Protein AF-A0AAW8AUV7-F1 (afdb_monomer_lite)

InterPro domains:
  IPR028098 Glycosyltransferase subfamily 4-like, N-terminal domain [PF13439] (8-165)

Structure (mmCIF, N/CA/C/O backbone):
data_AF-A0AAW8AUV7-F1
#
_entry.id   AF-A0AAW8AUV7-F1
#
loop_
_atom_site.group_PDB
_atom_site.id
_atom_site.type_symbol
_atom_site.label_atom_id
_atom_site.label_alt_id
_atom_site.label_comp_id
_atom_site.label_asym_id
_atom_site.label_entity_id
_atom_site.label_seq_id
_atom_site.pdbx_PDB_ins_code
_atom_site.Cartn_x
_atom_site.Cartn_y
_atom_site.Cartn_z
_atom_site.occupancy
_atom_site.B_iso_or_equiv
_atom_site.auth_seq_id
_atom_site.auth_comp_id
_atom_site.auth_asym_id
_atom_site.auth_atom_id
_atom_site.pdbx_PDB_model_num
ATOM 1 N N . MET A 1 1 ? 1.879 -2.553 -4.727 1.00 89.75 1 MET A N 1
ATOM 2 C CA . MET A 1 1 ? 3.302 -2.773 -4.378 1.00 89.75 1 MET A CA 1
ATOM 3 C C . MET A 1 1 ? 3.627 -2.067 -3.070 1.00 89.75 1 MET A C 1
ATOM 5 O O . MET A 1 1 ? 3.401 -0.864 -2.950 1.00 89.75 1 MET A O 1
ATOM 9 N N . SER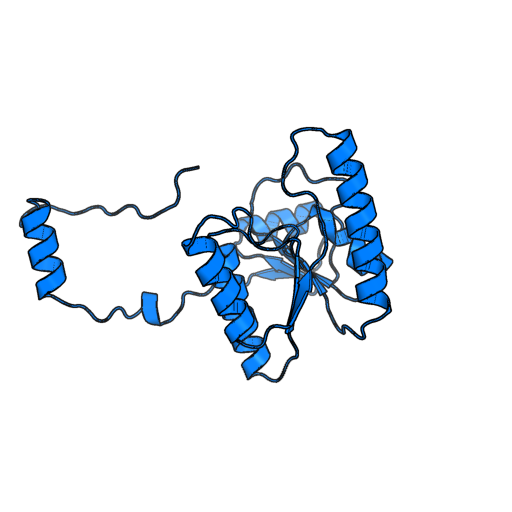 A 1 2 ? 4.169 -2.813 -2.109 1.00 89.19 2 SER A N 1
ATOM 10 C CA . SER A 1 2 ? 4.642 -2.298 -0.819 1.00 89.19 2 SER A CA 1
ATOM 11 C C . SER A 1 2 ? 5.913 -3.034 -0.408 1.00 89.19 2 SER A C 1
ATOM 13 O O . SER A 1 2 ? 6.022 -4.232 -0.649 1.00 89.19 2 SER A O 1
ATOM 15 N N . ARG A 1 3 ? 6.860 -2.357 0.249 1.00 88.25 3 ARG A N 1
ATOM 16 C CA . ARG A 1 3 ? 8.091 -2.995 0.748 1.00 88.25 3 ARG A CA 1
ATOM 17 C C . ARG A 1 3 ? 7.760 -4.115 1.733 1.00 88.25 3 ARG A C 1
ATOM 19 O O . ARG A 1 3 ? 8.217 -5.238 1.574 1.00 88.25 3 ARG A O 1
ATOM 26 N N . VAL A 1 4 ? 6.905 -3.808 2.702 1.00 85.94 4 VAL A N 1
ATOM 27 C CA . VAL A 1 4 ? 6.441 -4.722 3.750 1.00 85.94 4 VAL A CA 1
ATOM 28 C C . VAL A 1 4 ? 4.944 -4.489 3.963 1.00 85.94 4 VAL A C 1
ATOM 30 O O . VAL A 1 4 ? 4.457 -3.372 3.759 1.00 85.94 4 VAL A O 1
ATOM 33 N N . PHE A 1 5 ? 4.205 -5.526 4.344 1.00 83.56 5 PHE A N 1
ATOM 34 C CA . PHE A 1 5 ? 2.804 -5.419 4.740 1.00 83.56 5 PHE A CA 1
ATOM 35 C C . PHE A 1 5 ? 2.710 -5.135 6.251 1.00 83.56 5 PHE A C 1
ATOM 37 O O . PHE A 1 5 ? 3.130 -5.948 7.076 1.00 83.56 5 PHE A O 1
ATOM 44 N N . TYR A 1 6 ? 2.227 -3.946 6.619 1.00 76.62 6 TYR A N 1
ATOM 45 C CA . TYR A 1 6 ? 2.144 -3.484 8.013 1.00 76.62 6 TYR A CA 1
ATOM 46 C C . TYR A 1 6 ? 0.804 -3.869 8.659 1.00 76.62 6 TYR A C 1
ATOM 48 O O . TYR A 1 6 ? -0.162 -4.120 7.949 1.00 76.62 6 TYR A O 1
ATOM 56 N N . LEU A 1 7 ? 0.699 -3.887 9.989 1.00 68.56 7 LEU A N 1
ATOM 57 C CA . LEU A 1 7 ? -0.614 -3.860 10.648 1.00 68.56 7 LEU A CA 1
ATOM 58 C C . LEU A 1 7 ? -1.052 -2.398 10.769 1.00 68.56 7 LEU A C 1
ATOM 60 O O . LEU A 1 7 ? -0.279 -1.583 11.262 1.00 68.56 7 LEU A O 1
ATOM 64 N N . GLY A 1 8 ? -2.270 -2.058 10.353 1.00 71.12 8 GLY A N 1
ATOM 65 C CA . GLY A 1 8 ? -2.821 -0.719 10.577 1.00 71.12 8 GLY A CA 1
ATOM 66 C C . GLY A 1 8 ? -3.804 -0.273 9.502 1.00 71.12 8 GLY A C 1
ATOM 67 O O . GLY A 1 8 ? -4.155 -1.043 8.606 1.00 71.12 8 GLY A O 1
ATOM 68 N N . GLY A 1 9 ? -4.206 1.000 9.576 1.00 68.00 9 GLY A N 1
ATOM 69 C CA . GLY A 1 9 ? -5.204 1.597 8.678 1.00 68.00 9 GLY A CA 1
ATOM 70 C C . GLY A 1 9 ? -4.833 1.547 7.189 1.00 68.00 9 GLY A C 1
ATOM 71 O O . GLY A 1 9 ? -5.707 1.489 6.330 1.00 68.00 9 GLY A O 1
ATOM 72 N N . VAL A 1 10 ? -3.536 1.506 6.867 1.00 74.12 10 VAL A N 1
ATOM 73 C CA . VAL A 1 10 ? -3.055 1.362 5.481 1.00 74.12 10 VAL A CA 1
ATOM 74 C C . VAL A 1 10 ? -3.385 -0.022 4.916 1.00 74.12 10 VAL A C 1
ATOM 76 O O . VAL A 1 10 ? -3.744 -0.147 3.747 1.00 74.12 10 VAL A O 1
ATOM 79 N N . SER A 1 11 ? -3.277 -1.064 5.738 1.00 78.50 11 SER A N 1
ATOM 80 C CA . SER A 1 11 ? -3.476 -2.446 5.299 1.00 78.50 11 SER A CA 1
ATOM 81 C C . SER A 1 11 ? -4.943 -2.831 5.244 1.00 78.50 11 SER A C 1
ATOM 83 O O . SER A 1 11 ? -5.336 -3.528 4.315 1.00 78.50 11 SER A O 1
ATOM 85 N N . THR A 1 12 ? -5.768 -2.322 6.163 1.00 80.88 12 THR A N 1
ATOM 86 C CA . THR A 1 12 ? -7.229 -2.447 6.042 1.00 80.88 12 THR A CA 1
ATOM 87 C C . THR A 1 12 ? -7.722 -1.761 4.771 1.00 80.88 12 THR A C 1
ATOM 89 O O . THR A 1 12 ? -8.456 -2.369 4.000 1.00 80.88 12 THR A O 1
ATOM 92 N N . HIS A 1 13 ? -7.215 -0.560 4.472 1.00 83.38 13 HIS A N 1
ATOM 93 C CA . HIS A 1 13 ? -7.515 0.124 3.216 1.00 83.38 13 HIS A CA 1
ATOM 94 C C . HIS A 1 13 ? -7.080 -0.684 1.981 1.00 83.38 13 HIS A C 1
ATOM 96 O O . HIS A 1 13 ? -7.820 -0.748 1.003 1.00 83.38 13 HIS A O 1
ATOM 102 N N . LEU A 1 14 ? -5.907 -1.328 2.014 1.00 88.19 14 LEU A N 1
ATOM 103 C CA . LEU A 1 14 ? -5.438 -2.173 0.911 1.00 88.19 14 LEU A CA 1
ATOM 104 C C . LEU A 1 14 ? -6.361 -3.382 0.691 1.00 88.19 14 LEU A C 1
ATOM 106 O O . LEU A 1 14 ? -6.654 -3.714 -0.459 1.00 88.19 14 LEU A O 1
ATOM 110 N N . ILE A 1 15 ? -6.831 -4.017 1.768 1.00 89.56 15 ILE A N 1
ATOM 111 C CA . ILE A 1 15 ? -7.775 -5.143 1.711 1.00 89.56 15 ILE A CA 1
ATOM 112 C C . ILE A 1 15 ? -9.105 -4.694 1.098 1.00 89.56 15 ILE A C 1
ATOM 114 O O . ILE A 1 15 ? -9.560 -5.309 0.135 1.00 89.56 15 ILE A O 1
ATOM 118 N N . ASP A 1 16 ? -9.689 -3.601 1.597 1.00 89.06 16 ASP A N 1
ATOM 119 C CA . ASP A 1 16 ? -10.965 -3.073 1.097 1.00 89.06 16 ASP A CA 1
ATOM 120 C C . ASP A 1 16 ? -10.868 -2.670 -0.381 1.00 89.06 16 ASP A C 1
ATOM 122 O O . ASP A 1 16 ? -11.728 -3.028 -1.188 1.00 89.06 16 ASP A O 1
ATOM 126 N N . LEU A 1 17 ? -9.779 -1.995 -0.763 1.00 90.44 17 LEU A N 1
ATOM 127 C CA . LEU A 1 17 ? -9.511 -1.630 -2.153 1.00 90.44 17 LEU A CA 1
ATOM 128 C C . LEU A 1 17 ? -9.375 -2.871 -3.042 1.00 90.44 17 LEU A C 1
ATOM 130 O O . LEU A 1 17 ? -9.969 -2.931 -4.115 1.00 90.44 17 LEU A O 1
ATOM 134 N N . SER A 1 18 ? -8.613 -3.873 -2.599 1.00 93.31 18 SER A N 1
ATOM 135 C CA . SER A 1 18 ? -8.412 -5.108 -3.368 1.00 93.31 18 SER A CA 1
ATOM 136 C C . SER A 1 18 ? -9.724 -5.866 -3.557 1.00 93.31 18 SER A C 1
ATOM 138 O O . SER A 1 18 ? -9.990 -6.357 -4.650 1.00 93.31 18 SER A O 1
ATOM 140 N N . LYS A 1 19 ? -10.564 -5.921 -2.518 1.00 93.00 19 LYS A N 1
ATOM 141 C CA . LYS A 1 19 ? -11.883 -6.555 -2.562 1.00 93.00 19 LYS A CA 1
ATOM 142 C C . LYS A 1 19 ? -12.787 -5.912 -3.612 1.00 93.00 19 LYS A C 1
ATOM 144 O O . LYS A 1 19 ? -13.347 -6.631 -4.437 1.00 93.00 19 LYS A O 1
ATOM 149 N N . GLU A 1 20 ? -12.928 -4.586 -3.595 1.00 92.94 20 GLU A N 1
ATOM 150 C CA . GLU A 1 20 ? -13.794 -3.903 -4.564 1.00 92.94 20 GLU A CA 1
ATOM 151 C C . GLU A 1 20 ? -13.216 -3.968 -5.989 1.00 92.94 20 GLU A C 1
ATOM 153 O O . GLU A 1 20 ? -13.964 -4.226 -6.923 1.00 92.94 20 GLU A O 1
ATOM 158 N N . LEU A 1 21 ? -11.890 -3.886 -6.171 1.00 94.81 21 LEU A N 1
ATOM 159 C CA . LEU A 1 21 ? -11.267 -4.071 -7.491 1.00 94.81 21 LEU A CA 1
ATOM 160 C C . LEU A 1 21 ? -11.511 -5.473 -8.072 1.00 94.81 21 LEU A C 1
ATOM 162 O O . LEU A 1 21 ? -11.811 -5.608 -9.257 1.00 94.81 21 LEU A O 1
ATOM 166 N N . ILE A 1 22 ? -11.391 -6.523 -7.253 1.00 96.06 22 ILE A N 1
ATOM 167 C CA . ILE A 1 22 ? -11.660 -7.903 -7.685 1.00 96.06 22 ILE A CA 1
ATOM 168 C C . ILE A 1 22 ? -13.135 -8.072 -8.052 1.00 96.06 22 ILE A C 1
ATOM 170 O O . ILE A 1 22 ? -13.455 -8.686 -9.070 1.00 96.06 22 ILE A O 1
ATOM 174 N N . LYS A 1 23 ? -14.035 -7.504 -7.247 1.00 95.00 23 LYS A N 1
ATOM 175 C CA . LYS A 1 23 ? -15.479 -7.512 -7.498 1.00 95.00 23 LYS A CA 1
ATOM 176 C C . LYS A 1 23 ? -15.850 -6.796 -8.800 1.00 95.00 23 LYS A C 1
ATOM 178 O O . LYS A 1 23 ? -16.736 -7.271 -9.505 1.00 95.00 23 LYS A O 1
ATOM 183 N N . ASP A 1 24 ? -15.131 -5.734 -9.150 1.00 96.50 24 ASP A N 1
ATOM 184 C CA . ASP A 1 24 ? -15.267 -5.020 -10.426 1.00 96.50 24 ASP A CA 1
ATOM 185 C C . ASP A 1 24 ? -14.607 -5.765 -11.611 1.00 96.50 24 ASP A C 1
ATOM 187 O O . ASP A 1 24 ? -14.637 -5.300 -12.750 1.00 96.50 24 ASP A O 1
ATOM 191 N N . GLY A 1 25 ? -14.042 -6.956 -11.375 1.00 96.75 25 GLY A N 1
ATOM 192 C CA . GLY A 1 25 ? -13.500 -7.846 -12.405 1.00 96.75 25 GLY A CA 1
ATOM 193 C C . GLY A 1 25 ? -12.007 -7.666 -12.690 1.00 96.75 25 GLY A C 1
ATOM 194 O O . GLY A 1 25 ? -11.490 -8.253 -13.645 1.00 96.75 25 GLY A O 1
ATOM 195 N N . HIS A 1 26 ? -11.289 -6.882 -11.883 1.00 97.38 26 HIS A N 1
ATOM 196 C CA . HIS A 1 26 ? -9.851 -6.688 -12.046 1.00 97.38 26 HIS A CA 1
ATOM 197 C C . HIS A 1 26 ? -9.040 -7.834 -11.428 1.00 97.38 26 HIS A C 1
ATOM 199 O O . HIS A 1 26 ? -9.365 -8.372 -10.371 1.00 97.38 26 HIS A O 1
ATOM 205 N N . LYS A 1 27 ? -7.913 -8.176 -12.064 1.00 96.88 27 LYS A N 1
ATOM 206 C CA . LYS A 1 27 ? -6.911 -9.074 -11.476 1.00 96.88 27 LYS A CA 1
ATOM 207 C C . LYS A 1 27 ? -5.977 -8.265 -10.589 1.00 96.88 27 LYS A C 1
ATOM 209 O O . LYS A 1 27 ? -5.303 -7.358 -11.072 1.00 96.88 27 LYS A O 1
ATOM 214 N N . VAL A 1 28 ? -5.924 -8.610 -9.309 1.00 97.12 28 VAL A N 1
ATOM 215 C CA . VAL A 1 28 ? -5.117 -7.892 -8.320 1.00 97.12 28 VAL A CA 1
ATOM 216 C C . VAL A 1 28 ? -3.978 -8.785 -7.841 1.00 97.12 28 VAL A C 1
ATOM 218 O O . VAL A 1 28 ? -4.205 -9.909 -7.396 1.00 97.12 28 VAL A O 1
ATOM 221 N N . SER A 1 29 ? -2.753 -8.262 -7.897 1.00 97.00 29 SER A N 1
ATOM 222 C CA . SER A 1 29 ? -1.569 -8.904 -7.323 1.00 97.00 29 SER A CA 1
ATOM 223 C C . SER A 1 29 ? -0.912 -7.978 -6.301 1.00 97.00 29 SER A C 1
ATOM 225 O O . SER A 1 29 ? -0.811 -6.764 -6.509 1.00 97.00 29 SER A O 1
ATOM 227 N N . ILE A 1 30 ? -0.396 -8.546 -5.213 1.00 95.06 30 ILE A N 1
ATOM 228 C CA . ILE A 1 30 ? 0.415 -7.829 -4.230 1.00 95.06 30 ILE A CA 1
ATOM 229 C C . ILE A 1 30 ? 1.883 -8.239 -4.350 1.00 95.06 30 ILE A C 1
ATOM 231 O O . ILE A 1 30 ? 2.240 -9.407 -4.234 1.00 95.06 30 ILE A O 1
ATOM 235 N N . ILE A 1 31 ? 2.746 -7.244 -4.560 1.00 95.44 31 ILE A N 1
ATOM 236 C CA . ILE A 1 31 ? 4.204 -7.401 -4.547 1.00 95.44 31 ILE A CA 1
ATOM 237 C C . ILE A 1 31 ? 4.738 -6.861 -3.219 1.00 95.44 31 ILE A C 1
ATOM 239 O O . ILE A 1 31 ? 4.587 -5.656 -2.968 1.00 95.44 31 ILE A O 1
ATOM 243 N N . THR A 1 32 ? 5.321 -7.732 -2.384 1.00 93.38 32 THR A N 1
ATOM 244 C CA . THR A 1 32 ? 5.841 -7.379 -1.048 1.00 93.38 32 THR A CA 1
ATOM 245 C C . THR A 1 32 ? 6.771 -8.446 -0.438 1.00 93.38 32 THR A C 1
ATOM 247 O O . THR A 1 32 ? 6.739 -9.599 -0.864 1.00 93.38 32 THR A O 1
ATOM 250 N N . SER A 1 33 ? 7.559 -8.088 0.589 1.00 91.50 33 SER A N 1
ATOM 251 C CA . SER A 1 33 ? 8.315 -9.039 1.436 1.00 91.50 33 SER A CA 1
ATOM 252 C C . SER A 1 33 ? 7.443 -9.837 2.412 1.00 91.50 33 SER A C 1
ATOM 254 O O . SER A 1 33 ? 7.972 -10.596 3.223 1.00 91.50 33 SER A O 1
ATOM 256 N N . GLY A 1 34 ? 6.126 -9.633 2.380 1.00 88.88 34 GLY A N 1
ATOM 257 C CA . GLY A 1 34 ? 5.169 -10.235 3.305 1.00 88.88 34 GLY A CA 1
ATOM 258 C C . GLY A 1 34 ? 4.927 -9.369 4.548 1.00 88.88 34 GLY A C 1
ATOM 259 O O . GLY A 1 34 ? 5.299 -8.187 4.561 1.00 88.88 34 GLY A O 1
ATOM 260 N N . PRO A 1 35 ? 4.282 -9.925 5.587 1.00 86.44 35 PRO A N 1
ATOM 261 C CA . PRO A 1 35 ? 3.992 -9.197 6.817 1.00 86.44 35 PRO A CA 1
ATOM 262 C C . PRO A 1 35 ? 5.269 -8.812 7.581 1.00 86.44 35 PRO A C 1
ATOM 264 O O . PRO A 1 35 ? 6.271 -9.531 7.562 1.00 86.44 35 PRO A O 1
ATOM 267 N N . ILE A 1 36 ? 5.236 -7.657 8.259 1.00 81.06 36 ILE A N 1
ATOM 268 C CA . ILE A 1 36 ? 6.397 -7.119 8.992 1.00 81.06 36 ILE A CA 1
ATOM 269 C C . ILE A 1 36 ? 6.863 -8.028 10.124 1.00 81.06 36 ILE A C 1
ATOM 271 O O . ILE A 1 36 ? 8.059 -8.265 10.274 1.00 81.06 36 ILE A O 1
ATOM 275 N N . ASN A 1 37 ? 5.916 -8.542 10.900 1.00 78.69 37 ASN A N 1
ATOM 276 C CA . ASN A 1 37 ? 6.172 -9.482 11.973 1.00 78.69 37 ASN A CA 1
ATOM 277 C C . ASN A 1 37 ? 5.346 -10.727 11.683 1.00 78.69 37 ASN A C 1
ATOM 279 O O . ASN A 1 37 ? 4.147 -10.765 11.972 1.00 78.69 37 ASN A O 1
ATOM 283 N N . GLU A 1 38 ? 6.001 -11.697 11.054 1.00 74.00 38 GLU A N 1
ATOM 284 C CA . GLU A 1 38 ? 5.411 -12.984 10.715 1.00 74.00 38 GLU A CA 1
ATOM 285 C C . GLU A 1 38 ? 4.963 -13.730 11.969 1.00 74.00 38 GLU A C 1
ATOM 287 O O . GLU A 1 38 ? 3.983 -14.447 11.898 1.00 74.00 38 GLU A O 1
ATOM 292 N N . ASP A 1 39 ? 5.563 -13.537 13.139 1.00 77.50 39 ASP A N 1
ATOM 293 C CA . ASP A 1 39 ? 5.165 -14.269 14.351 1.00 77.50 39 ASP A CA 1
ATOM 294 C C . ASP A 1 39 ? 3.883 -13.722 14.997 1.00 77.50 39 ASP A C 1
ATOM 296 O O . ASP A 1 39 ? 3.244 -14.390 15.810 1.00 77.50 39 ASP A O 1
ATOM 300 N N . SER A 1 40 ? 3.443 -12.525 14.597 1.00 81.69 40 SER A N 1
ATOM 301 C CA . SER A 1 40 ? 2.172 -11.967 15.053 1.00 81.69 40 SER A CA 1
ATOM 302 C C . SER A 1 40 ? 0.994 -12.627 14.339 1.00 81.69 40 SER A C 1
ATOM 304 O O . SER A 1 40 ? 0.779 -12.443 13.137 1.00 81.69 40 SER A O 1
ATOM 306 N N . LEU A 1 41 ? 0.160 -13.332 15.108 1.00 82.69 41 LEU A N 1
ATOM 307 C CA . LEU A 1 41 ? -1.080 -13.931 14.611 1.00 82.69 41 LEU A CA 1
ATOM 308 C C . LEU A 1 41 ? -1.998 -12.893 13.946 1.00 82.69 41 LEU A C 1
ATOM 310 O O . LEU A 1 41 ? -2.637 -13.197 12.943 1.00 82.69 41 LEU A O 1
ATOM 314 N N . ALA A 1 42 ? -2.052 -11.666 14.472 1.00 80.81 42 ALA A N 1
ATOM 315 C CA . ALA A 1 42 ? -2.858 -10.594 13.892 1.00 80.81 42 ALA A CA 1
ATOM 316 C C . ALA A 1 42 ? -2.349 -10.180 12.499 1.00 80.81 42 ALA A C 1
ATOM 318 O O . ALA A 1 42 ? -3.151 -10.006 11.582 1.00 80.81 42 ALA A O 1
ATOM 319 N N . ASN A 1 43 ? -1.024 -10.096 12.316 1.00 79.81 43 ASN A N 1
ATOM 320 C CA . ASN A 1 43 ? -0.417 -9.804 11.013 1.00 79.81 43 ASN A CA 1
ATOM 321 C C . ASN A 1 43 ? -0.690 -10.905 9.999 1.00 79.81 43 ASN A C 1
ATOM 323 O O . ASN A 1 43 ? -1.048 -10.601 8.863 1.00 79.81 43 ASN A O 1
ATOM 327 N N . ARG A 1 44 ? -0.536 -12.171 10.413 1.00 84.44 44 ARG A N 1
ATOM 328 C CA . ARG A 1 44 ? -0.849 -13.311 9.545 1.00 84.44 44 ARG A CA 1
ATOM 329 C C . ARG A 1 44 ? -2.307 -13.275 9.128 1.00 84.44 44 ARG A C 1
ATOM 331 O O . ARG A 1 44 ? -2.569 -13.232 7.941 1.00 84.44 44 ARG A O 1
ATOM 338 N N . LYS A 1 45 ? -3.242 -13.142 10.074 1.00 86.81 45 LYS A N 1
ATOM 339 C CA . LYS A 1 45 ? -4.681 -13.106 9.767 1.00 86.81 45 LYS A CA 1
ATOM 340 C C . LYS A 1 45 ? -5.067 -11.994 8.788 1.00 86.81 45 LYS A C 1
ATOM 342 O O . LYS A 1 45 ? -5.888 -12.241 7.912 1.00 86.81 45 LYS A O 1
ATOM 347 N N . LEU A 1 46 ? -4.498 -10.792 8.921 1.00 85.38 46 LEU A N 1
ATOM 348 C CA . LEU A 1 46 ? -4.753 -9.703 7.967 1.00 85.38 46 LEU A CA 1
ATOM 349 C C . LEU A 1 46 ? -4.111 -9.944 6.597 1.00 85.38 46 LEU A C 1
ATOM 351 O O . LEU A 1 46 ? -4.651 -9.524 5.580 1.00 85.38 46 LEU A O 1
ATOM 355 N N . PHE A 1 47 ? -2.946 -10.583 6.548 1.00 89.75 47 PHE A N 1
ATOM 356 C CA . PHE A 1 47 ? -2.340 -10.936 5.270 1.00 89.75 47 PHE A CA 1
ATOM 357 C C . PHE A 1 47 ? -3.105 -12.087 4.600 1.00 89.75 47 PHE A C 1
ATOM 359 O O . PHE A 1 47 ? -3.426 -12.010 3.420 1.00 89.75 47 PHE A O 1
ATOM 366 N N . ASP A 1 48 ? -3.489 -13.104 5.364 1.00 90.31 48 ASP A N 1
ATOM 367 C CA . ASP A 1 48 ? -4.287 -14.239 4.908 1.00 90.31 48 ASP A CA 1
ATOM 368 C C . ASP A 1 48 ? -5.663 -13.785 4.415 1.00 90.31 48 ASP A C 1
ATOM 370 O O . ASP A 1 48 ? -6.146 -14.294 3.407 1.00 90.31 48 ASP A O 1
ATOM 374 N N . SER A 1 49 ? -6.293 -12.796 5.063 1.00 90.25 49 SER A N 1
ATOM 375 C CA . SER A 1 49 ? -7.560 -12.243 4.575 1.00 90.25 49 SER A CA 1
ATOM 376 C C . SER A 1 49 ? -7.409 -11.600 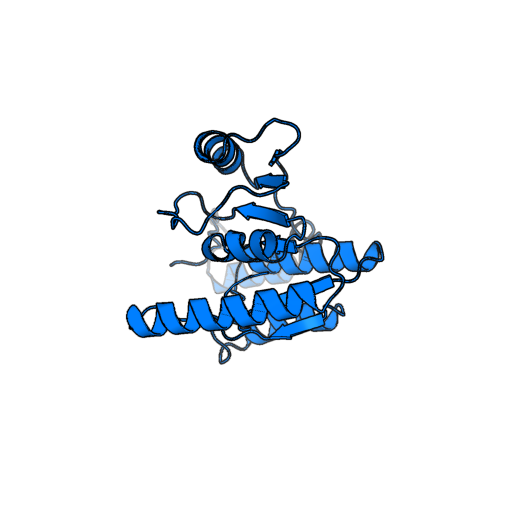3.198 1.00 90.25 49 SER A C 1
ATOM 378 O O . SER A 1 49 ? -8.289 -11.783 2.362 1.00 90.25 49 SER A O 1
ATOM 380 N N . LEU A 1 50 ? -6.283 -10.933 2.918 1.00 91.31 50 LEU A N 1
ATOM 381 C CA . LEU A 1 50 ? -5.971 -10.425 1.583 1.00 91.31 50 LEU A CA 1
ATOM 382 C C . LEU A 1 50 ? -5.846 -11.568 0.561 1.00 91.31 50 LEU A C 1
ATOM 384 O O . LEU A 1 50 ? -6.407 -11.479 -0.529 1.00 91.31 50 LEU A O 1
ATOM 388 N N . LEU A 1 51 ? -5.141 -12.649 0.908 1.00 93.12 51 LEU A N 1
ATOM 389 C CA . LEU A 1 51 ? -4.965 -13.800 0.012 1.00 93.12 51 LEU A CA 1
ATOM 390 C C . LEU A 1 51 ? -6.283 -14.538 -0.245 1.00 93.12 51 LEU A C 1
ATOM 392 O O . LEU A 1 51 ? -6.561 -14.931 -1.376 1.00 93.12 51 LEU A O 1
ATOM 396 N N . ASN A 1 52 ? -7.128 -14.661 0.779 1.00 94.38 52 ASN A N 1
ATOM 397 C CA . ASN A 1 52 ? -8.439 -15.301 0.689 1.00 94.38 52 ASN A CA 1
ATOM 398 C C . ASN A 1 52 ? -9.418 -14.547 -0.226 1.00 94.38 52 ASN A C 1
ATOM 400 O O . ASN A 1 52 ? -10.384 -15.145 -0.692 1.00 94.38 52 ASN A O 1
ATOM 404 N N . LEU A 1 53 ? -9.169 -13.266 -0.530 1.00 93.81 53 LEU A N 1
ATOM 405 C CA . LEU A 1 53 ? -9.920 -12.527 -1.554 1.00 93.81 53 LEU A CA 1
ATOM 406 C C . LEU A 1 53 ? -9.578 -12.968 -2.987 1.00 93.81 53 LEU A C 1
ATOM 408 O O . LEU A 1 53 ? -10.265 -12.565 -3.921 1.00 93.81 53 LEU A O 1
ATOM 412 N N . GLY A 1 54 ? -8.523 -13.767 -3.175 1.00 94.06 54 GLY A N 1
ATOM 413 C CA . GLY A 1 54 ? -7.999 -14.138 -4.489 1.00 94.06 54 GLY A CA 1
ATOM 414 C C . GLY A 1 54 ? -6.909 -13.196 -5.007 1.00 94.06 54 GLY A C 1
ATOM 415 O O . GLY A 1 54 ? -6.579 -13.245 -6.191 1.00 94.06 54 GLY A O 1
ATOM 416 N N . VAL A 1 55 ? -6.339 -12.344 -4.144 1.00 96.19 55 VAL A N 1
ATOM 417 C CA . VAL A 1 55 ? -5.172 -11.524 -4.498 1.00 96.19 55 VAL A CA 1
ATOM 418 C C . VAL A 1 55 ? -3.968 -12.433 -4.714 1.00 96.19 55 VAL A C 1
ATOM 420 O O . VAL A 1 55 ? -3.584 -13.208 -3.839 1.00 96.19 55 VAL A O 1
ATOM 423 N N . GLU A 1 56 ? -3.318 -12.301 -5.866 1.00 95.56 56 GLU A N 1
ATOM 424 C CA . GLU A 1 56 ? -2.106 -13.059 -6.147 1.00 95.56 56 GLU A CA 1
ATOM 425 C C . GLU A 1 56 ? -0.918 -12.498 -5.355 1.00 95.56 56 GLU A C 1
ATOM 427 O O . GLU A 1 56 ? -0.535 -11.335 -5.510 1.00 95.56 56 GLU A O 1
ATOM 432 N N . TYR A 1 57 ? -0.279 -13.339 -4.545 1.00 95.25 57 TYR A N 1
ATOM 433 C CA . TYR A 1 57 ? 0.927 -12.954 -3.824 1.00 95.25 57 TYR A CA 1
ATOM 434 C C . TYR A 1 57 ? 2.195 -13.183 -4.643 1.00 95.25 57 TYR A C 1
ATOM 436 O O . TYR A 1 57 ? 2.546 -14.307 -4.996 1.00 95.25 57 TYR A O 1
ATOM 444 N N . ILE A 1 58 ? 2.933 -12.100 -4.872 1.00 95.69 58 ILE A N 1
ATOM 445 C CA . ILE A 1 58 ? 4.259 -12.110 -5.475 1.00 95.69 58 ILE A CA 1
ATOM 446 C C . ILE A 1 58 ? 5.268 -11.702 -4.406 1.00 95.69 58 ILE A C 1
ATOM 448 O O . ILE A 1 58 ? 5.444 -10.521 -4.088 1.00 95.69 58 ILE A O 1
ATOM 452 N N . HIS A 1 59 ? 5.952 -12.699 -3.860 1.00 94.88 59 HIS A N 1
ATOM 453 C CA . HIS A 1 59 ? 6.971 -12.471 -2.851 1.00 94.88 59 HIS A CA 1
ATOM 454 C C . HIS A 1 59 ? 8.252 -11.890 -3.461 1.00 94.88 59 HIS A C 1
ATOM 456 O O . HIS A 1 59 ? 8.815 -12.451 -4.402 1.00 94.88 59 HIS A O 1
ATOM 462 N N . ILE A 1 60 ? 8.731 -10.778 -2.898 1.00 94.12 60 ILE A N 1
ATOM 463 C CA . ILE A 1 60 ? 10.035 -10.188 -3.219 1.00 94.12 60 ILE A CA 1
ATOM 464 C C . ILE A 1 60 ? 10.743 -9.830 -1.924 1.00 94.12 60 ILE A C 1
ATOM 466 O O . ILE A 1 60 ? 10.192 -9.107 -1.103 1.00 94.12 60 ILE A O 1
ATOM 470 N N . ASN A 1 61 ? 11.993 -10.267 -1.793 1.00 89.94 61 ASN A N 1
ATOM 471 C CA . ASN A 1 61 ? 12.858 -9.939 -0.665 1.00 89.94 61 ASN A CA 1
ATOM 472 C C . ASN A 1 61 ? 13.324 -8.478 -0.722 1.00 89.94 61 ASN A C 1
ATOM 474 O O . ASN A 1 61 ? 14.440 -8.186 -1.142 1.00 89.94 61 ASN A O 1
ATOM 478 N N . PHE A 1 62 ? 12.467 -7.549 -0.310 1.00 89.69 62 PHE A N 1
ATOM 479 C CA . PHE A 1 62 ? 12.895 -6.212 0.087 1.00 89.69 62 PHE A CA 1
ATOM 480 C C . PHE A 1 62 ? 13.359 -6.199 1.549 1.00 89.69 62 PHE A C 1
ATOM 482 O O . PHE A 1 62 ? 12.811 -6.953 2.366 1.00 89.69 62 PHE A O 1
ATOM 489 N N . PRO A 1 63 ? 14.289 -5.299 1.918 1.00 86.56 63 PRO A N 1
ATOM 490 C CA . PRO A 1 63 ? 14.781 -5.218 3.286 1.00 86.56 63 PRO A CA 1
ATOM 491 C C . PRO A 1 63 ? 13.637 -4.902 4.241 1.00 86.56 63 PRO A C 1
ATOM 493 O O . PRO A 1 63 ? 12.849 -3.991 3.974 1.00 86.56 63 PRO A O 1
ATOM 496 N N . LYS A 1 64 ? 13.541 -5.628 5.360 1.00 80.81 64 LYS A N 1
ATOM 497 C CA . LYS A 1 64 ? 12.527 -5.382 6.403 1.00 80.81 64 LYS A CA 1
ATOM 498 C C . LYS A 1 64 ? 13.019 -4.361 7.437 1.00 80.81 64 LYS A C 1
ATOM 500 O O . LYS A 1 64 ? 12.290 -3.412 7.729 1.00 80.81 64 LYS A O 1
ATOM 505 N N . ASN A 1 65 ? 14.280 -4.484 7.865 1.00 74.62 65 ASN A N 1
ATOM 506 C CA . ASN A 1 65 ? 14.913 -3.669 8.910 1.00 74.62 65 ASN A CA 1
ATOM 507 C C . ASN A 1 65 ? 16.128 -2.895 8.378 1.00 74.62 65 ASN A C 1
ATOM 509 O O . ASN A 1 65 ? 16.769 -3.317 7.421 1.00 74.62 65 ASN A O 1
ATOM 513 N N . ASN A 1 66 ? 16.475 -1.780 9.025 1.00 71.69 66 ASN A N 1
ATOM 514 C CA . ASN A 1 66 ? 17.588 -0.906 8.624 1.00 71.69 66 ASN A CA 1
ATOM 515 C C . ASN A 1 66 ? 18.757 -0.930 9.630 1.00 71.69 66 ASN A C 1
ATOM 517 O O . ASN A 1 66 ? 19.381 0.094 9.898 1.00 71.69 66 ASN A O 1
ATOM 521 N N . ASN A 1 67 ? 19.043 -2.092 10.226 1.00 75.69 67 ASN A N 1
ATOM 522 C CA . ASN A 1 67 ? 20.092 -2.200 11.250 1.00 75.69 67 ASN A CA 1
ATOM 523 C C . ASN A 1 67 ? 21.497 -1.991 10.658 1.00 75.69 67 ASN A C 1
ATOM 525 O O . ASN A 1 67 ? 22.371 -1.439 11.319 1.00 75.69 67 ASN A O 1
ATOM 529 N N . ASN A 1 68 ? 21.709 -2.389 9.399 1.00 84.19 68 ASN A N 1
ATOM 530 C CA . ASN A 1 68 ? 22.943 -2.147 8.660 1.00 84.19 68 ASN A CA 1
ATOM 531 C C . ASN A 1 68 ? 22.617 -1.503 7.303 1.00 84.19 68 ASN A C 1
ATOM 533 O O . ASN A 1 68 ? 21.955 -2.100 6.456 1.00 84.19 68 ASN A O 1
ATOM 537 N N . LYS A 1 69 ? 23.105 -0.274 7.091 1.00 84.44 69 LYS A N 1
ATOM 538 C CA . LYS A 1 69 ? 22.820 0.524 5.886 1.00 84.44 69 LYS A CA 1
ATOM 539 C C . LYS A 1 69 ? 23.337 -0.124 4.599 1.00 84.44 69 LYS A C 1
ATOM 541 O O . LYS A 1 69 ? 22.725 0.050 3.550 1.00 84.44 69 LYS A O 1
ATOM 546 N N . PHE A 1 70 ? 24.460 -0.841 4.666 1.00 86.12 70 PHE A N 1
ATOM 547 C CA . PHE A 1 70 ? 25.059 -1.467 3.489 1.00 86.12 70 PHE A CA 1
ATOM 548 C C . PHE A 1 70 ? 24.255 -2.691 3.043 1.00 86.12 70 PHE A C 1
ATOM 550 O O . PHE A 1 70 ? 23.893 -2.784 1.871 1.00 86.12 70 PHE A O 1
ATOM 557 N N . SER A 1 71 ? 23.895 -3.579 3.978 1.00 85.19 71 SER A N 1
ATOM 558 C CA . SER A 1 71 ? 23.036 -4.729 3.664 1.00 85.19 71 SER A CA 1
ATOM 559 C C . SER A 1 71 ? 21.648 -4.277 3.215 1.00 85.19 71 SER A C 1
ATOM 561 O O . SER A 1 71 ? 21.150 -4.769 2.209 1.00 85.19 71 SER A O 1
ATOM 563 N N . TYR A 1 72 ? 21.081 -3.256 3.870 1.00 87.25 72 TYR A N 1
ATOM 564 C CA . TYR A 1 72 ? 19.819 -2.638 3.460 1.00 87.25 72 TYR A CA 1
ATOM 565 C C . TYR A 1 72 ? 19.858 -2.176 1.998 1.00 87.25 72 TYR A C 1
ATOM 567 O O . TYR A 1 72 ? 18.920 -2.427 1.243 1.00 87.25 72 TYR A O 1
ATOM 575 N N . LEU A 1 73 ? 20.942 -1.512 1.581 1.00 87.31 73 LEU A N 1
ATOM 576 C CA . LEU A 1 73 ? 21.085 -1.036 0.207 1.00 87.31 73 LEU A CA 1
ATOM 577 C C . LEU A 1 73 ? 21.191 -2.199 -0.788 1.00 87.31 73 LEU A C 1
ATOM 579 O O . LEU A 1 73 ? 20.526 -2.165 -1.821 1.00 87.31 73 LEU A O 1
ATOM 583 N N . ILE A 1 74 ? 21.983 -3.229 -0.475 1.00 88.50 74 ILE A N 1
ATOM 584 C CA . ILE A 1 74 ? 22.126 -4.422 -1.324 1.00 88.50 74 ILE A CA 1
ATOM 585 C C . ILE A 1 74 ? 20.782 -5.134 -1.488 1.00 88.50 74 ILE A C 1
ATOM 587 O O . ILE A 1 74 ? 20.375 -5.427 -2.611 1.00 88.50 74 ILE A O 1
ATOM 591 N N . GLU A 1 75 ? 20.069 -5.370 -0.387 1.00 90.31 75 GLU A N 1
ATOM 592 C CA . GLU A 1 75 ? 18.748 -6.001 -0.397 1.00 90.31 75 GLU A CA 1
ATOM 593 C C . GLU A 1 75 ? 17.732 -5.156 -1.171 1.00 90.31 75 GLU A C 1
ATOM 595 O O . GLU A 1 75 ? 16.943 -5.692 -1.948 1.00 90.31 75 GLU A O 1
ATOM 600 N N . LEU A 1 76 ? 17.766 -3.826 -1.023 1.00 90.00 76 LEU A N 1
ATOM 601 C CA . LEU A 1 76 ? 16.886 -2.930 -1.770 1.00 90.00 76 LEU A CA 1
ATOM 602 C C . LEU A 1 76 ? 17.154 -3.009 -3.276 1.00 90.00 76 LEU A C 1
ATOM 604 O O . LEU A 1 76 ? 16.205 -3.085 -4.053 1.00 90.00 76 LEU A O 1
ATOM 608 N N . VAL A 1 77 ? 18.424 -3.008 -3.693 1.00 91.50 77 VAL A N 1
ATOM 609 C CA . VAL A 1 77 ? 18.812 -3.107 -5.108 1.00 91.50 77 VAL A CA 1
ATOM 610 C C . VAL A 1 77 ? 18.441 -4.476 -5.680 1.00 91.50 77 VAL A C 1
ATOM 612 O O . VAL A 1 77 ? 17.827 -4.539 -6.745 1.00 91.50 77 VAL A O 1
ATOM 615 N N . GLY A 1 78 ? 18.745 -5.564 -4.967 1.00 94.25 78 GLY A N 1
ATOM 616 C CA . GLY A 1 78 ? 18.389 -6.923 -5.384 1.00 94.25 78 GLY A CA 1
ATOM 617 C C . GLY A 1 78 ? 16.874 -7.125 -5.480 1.00 94.25 78 GLY A C 1
ATOM 618 O O . GLY A 1 78 ? 16.370 -7.614 -6.492 1.00 94.25 78 GLY A O 1
ATOM 619 N N . GLY A 1 79 ? 16.128 -6.670 -4.471 1.00 94.44 79 GLY A N 1
ATOM 620 C CA . GLY A 1 79 ? 14.667 -6.682 -4.472 1.00 94.44 79 GLY A CA 1
ATOM 621 C C . GLY A 1 79 ? 14.080 -5.838 -5.606 1.00 94.44 79 GLY A C 1
ATOM 622 O O . GLY A 1 79 ? 13.172 -6.287 -6.304 1.00 94.44 79 GLY A O 1
ATOM 623 N N . ALA A 1 80 ? 14.631 -4.647 -5.857 1.00 94.19 80 ALA A N 1
ATOM 624 C CA . ALA A 1 80 ? 14.205 -3.792 -6.961 1.00 94.19 80 ALA A CA 1
ATOM 625 C C . ALA A 1 80 ? 14.455 -4.443 -8.327 1.00 94.19 80 ALA A C 1
ATOM 627 O O . ALA A 1 80 ? 13.563 -4.422 -9.172 1.00 94.19 80 ALA A O 1
ATOM 628 N N . TRP A 1 81 ? 15.619 -5.063 -8.537 1.00 95.38 81 TRP A N 1
ATOM 629 C CA . TRP A 1 81 ? 15.938 -5.784 -9.772 1.00 95.38 81 TRP A CA 1
ATOM 630 C C . TRP A 1 81 ? 14.957 -6.932 -10.029 1.00 95.38 81 TRP A C 1
ATOM 632 O O . TRP A 1 81 ? 14.372 -7.029 -11.110 1.00 95.38 81 TRP A O 1
ATOM 642 N N . ASN A 1 82 ? 14.712 -7.758 -9.010 1.00 95.88 82 ASN A N 1
ATOM 643 C CA . ASN A 1 82 ? 13.741 -8.847 -9.089 1.00 95.88 82 ASN A CA 1
ATOM 644 C C . ASN A 1 82 ? 12.332 -8.322 -9.382 1.00 95.88 82 ASN A C 1
ATOM 646 O O . ASN A 1 82 ? 11.634 -8.873 -10.231 1.00 95.88 82 ASN A O 1
ATOM 650 N N . CYS A 1 83 ? 11.942 -7.213 -8.752 1.00 96.25 83 CYS A N 1
ATOM 651 C CA . CYS A 1 83 ? 10.655 -6.570 -8.993 1.00 96.25 83 CYS A CA 1
ATOM 652 C C . CYS A 1 83 ? 10.520 -6.073 -10.430 1.00 96.25 83 CYS A C 1
ATOM 654 O O . CYS A 1 83 ? 9.521 -6.362 -11.082 1.00 96.25 83 CYS A O 1
ATOM 656 N N . ILE A 1 84 ? 11.542 -5.406 -10.968 1.00 95.69 84 ILE A N 1
ATOM 657 C CA . ILE A 1 84 ? 11.549 -4.950 -12.363 1.00 95.69 84 ILE A CA 1
ATOM 658 C C . ILE A 1 84 ? 11.393 -6.136 -13.321 1.00 95.69 84 ILE A C 1
ATOM 660 O O . ILE A 1 84 ? 10.622 -6.042 -14.274 1.00 95.69 84 ILE A O 1
ATOM 664 N N . ASN A 1 85 ? 12.081 -7.253 -13.072 1.00 95.44 85 ASN A N 1
ATOM 665 C CA . ASN A 1 85 ? 11.957 -8.447 -13.912 1.00 95.44 85 ASN A CA 1
ATOM 666 C C . ASN A 1 85 ? 10.548 -9.035 -13.857 1.00 95.44 85 ASN A C 1
ATOM 668 O O . ASN A 1 85 ? 9.974 -9.346 -14.897 1.00 95.44 85 ASN A O 1
ATOM 672 N N . VAL A 1 86 ? 9.960 -9.137 -12.663 1.00 96.38 86 VAL A N 1
ATOM 673 C CA . VAL A 1 86 ? 8.567 -9.571 -12.506 1.00 96.38 86 VAL A CA 1
ATOM 674 C C . VAL A 1 86 ? 7.620 -8.650 -13.272 1.00 96.38 86 VAL A C 1
ATOM 676 O O . VAL A 1 86 ? 6.788 -9.143 -14.028 1.00 96.38 86 VAL A O 1
ATOM 679 N N . LEU A 1 87 ? 7.761 -7.332 -13.111 1.00 95.69 87 LEU A N 1
ATOM 680 C CA . LEU A 1 87 ? 6.921 -6.346 -13.785 1.00 95.69 87 LEU A CA 1
ATOM 681 C C . LEU A 1 87 ? 7.053 -6.416 -15.310 1.00 95.69 87 LEU A C 1
ATOM 683 O O . LEU A 1 87 ? 6.056 -6.289 -15.998 1.00 95.69 87 LEU A O 1
ATOM 687 N N . LYS A 1 88 ? 8.251 -6.650 -15.852 1.00 93.38 88 LYS A N 1
ATOM 688 C CA . LYS A 1 88 ? 8.459 -6.777 -17.306 1.00 93.38 88 LYS A CA 1
ATOM 689 C C . LYS A 1 88 ? 7.947 -8.098 -17.878 1.00 93.38 88 LYS A C 1
ATOM 691 O O . LYS A 1 88 ? 7.494 -8.136 -19.017 1.00 93.38 88 LYS A O 1
ATOM 696 N N . ASN A 1 89 ? 8.041 -9.178 -17.104 1.00 94.38 89 ASN A N 1
ATOM 697 C CA . ASN A 1 89 ? 7.629 -10.512 -17.544 1.00 94.38 89 ASN A CA 1
ATOM 698 C C . ASN A 1 89 ? 6.121 -10.740 -17.400 1.00 94.38 89 ASN A C 1
ATOM 700 O O . ASN A 1 89 ? 5.562 -11.628 -18.042 1.00 94.38 89 ASN A O 1
ATOM 704 N N . ARG A 1 90 ? 5.456 -9.956 -16.551 1.00 91.12 90 ARG A N 1
ATOM 705 C CA . ARG A 1 90 ? 4.013 -10.016 -16.333 1.00 91.12 90 ARG A CA 1
ATOM 706 C C . ARG A 1 90 ? 3.350 -8.814 -16.994 1.00 91.12 90 ARG A C 1
ATOM 708 O O . ARG A 1 90 ? 3.851 -7.703 -16.929 1.00 91.12 90 ARG A O 1
ATOM 715 N N . LYS A 1 91 ? 2.202 -9.019 -17.633 1.00 89.50 91 LYS A N 1
ATOM 716 C CA . LYS A 1 91 ? 1.460 -7.951 -18.320 1.00 89.50 91 LYS A CA 1
ATOM 717 C C . LYS A 1 91 ? 0.616 -7.148 -17.324 1.00 89.50 91 LYS A C 1
ATOM 719 O O . LYS A 1 91 ? -0.601 -7.273 -17.331 1.00 89.50 91 LYS A O 1
ATOM 724 N N . PHE A 1 92 ? 1.253 -6.398 -16.425 1.00 95.69 92 PHE A N 1
ATOM 725 C CA . PHE A 1 92 ? 0.526 -5.466 -15.558 1.00 95.69 92 PHE A CA 1
ATOM 726 C C . PHE A 1 92 ? 0.161 -4.202 -16.332 1.00 95.69 92 PHE A C 1
ATOM 728 O O . PHE A 1 92 ? 1.037 -3.566 -16.914 1.00 95.69 92 PHE A O 1
ATOM 735 N N . ASP A 1 93 ? -1.111 -3.816 -16.285 1.00 97.06 93 ASP A N 1
ATOM 736 C CA . ASP A 1 93 ? -1.582 -2.569 -16.895 1.00 97.06 93 ASP A CA 1
ATOM 737 C C . ASP A 1 93 ? -1.216 -1.347 -16.044 1.00 97.06 93 ASP A C 1
ATOM 739 O O . ASP A 1 93 ? -0.931 -0.269 -16.565 1.00 97.06 93 ASP A O 1
ATOM 743 N N . ILE A 1 94 ? -1.207 -1.520 -14.718 1.00 96.81 94 ILE A N 1
ATOM 744 C CA . ILE A 1 94 ? -0.945 -0.451 -13.760 1.00 96.81 94 ILE A CA 1
ATOM 745 C C . ILE A 1 94 ? -0.276 -0.985 -12.495 1.00 96.81 94 ILE A C 1
ATOM 747 O O . ILE A 1 94 ? -0.568 -2.090 -12.034 1.00 96.81 94 ILE A O 1
ATOM 751 N N . VAL A 1 95 ? 0.613 -0.188 -11.900 1.00 97.00 95 VAL A N 1
ATOM 752 C CA . VAL A 1 95 ? 1.199 -0.482 -10.586 1.00 97.00 95 VAL A CA 1
ATOM 753 C C . VAL A 1 95 ? 0.732 0.548 -9.570 1.00 97.00 95 VAL A C 1
ATOM 755 O O . VAL A 1 95 ? 0.917 1.743 -9.756 1.00 97.00 95 VAL A O 1
ATOM 758 N N . HIS A 1 96 ? 0.181 0.101 -8.445 1.00 95.88 96 HIS A N 1
ATOM 759 C CA . HIS A 1 96 ? -0.170 0.993 -7.337 1.00 95.88 96 HIS A CA 1
ATOM 760 C C . HIS A 1 96 ? 0.884 0.912 -6.228 1.00 95.88 96 HIS A C 1
ATOM 762 O O . HIS A 1 96 ? 1.094 -0.148 -5.634 1.00 95.88 96 HIS A O 1
ATOM 768 N N . VAL A 1 97 ? 1.599 2.005 -5.968 1.00 93.19 97 VAL A N 1
ATOM 769 C CA . VAL A 1 97 ? 2.703 2.083 -5.001 1.00 93.19 97 VAL A CA 1
ATOM 770 C C . VAL A 1 97 ? 2.232 2.683 -3.676 1.00 93.19 97 VAL A C 1
ATOM 772 O O . VAL A 1 97 ? 1.693 3.786 -3.646 1.00 93.19 97 VAL A O 1
ATOM 775 N N . HIS A 1 98 ? 2.509 1.977 -2.575 1.00 89.06 98 HIS A N 1
ATOM 776 C CA . HIS A 1 98 ? 2.223 2.433 -1.205 1.00 89.06 98 HIS A CA 1
ATOM 777 C C . HIS A 1 98 ? 3.488 2.747 -0.392 1.00 89.06 98 HIS A C 1
ATOM 779 O O . HIS A 1 98 ? 3.406 3.370 0.661 1.00 89.06 98 HIS A O 1
ATOM 785 N N . THR A 1 99 ? 4.674 2.335 -0.860 1.00 87.50 99 THR A N 1
ATOM 786 C CA . THR A 1 99 ? 5.956 2.691 -0.229 1.00 87.50 99 THR A CA 1
ATOM 787 C C . THR A 1 99 ? 6.751 3.628 -1.146 1.00 87.50 99 THR A C 1
ATOM 789 O O . THR A 1 99 ? 7.237 3.165 -2.181 1.00 87.50 99 THR A O 1
ATOM 792 N N . PRO A 1 100 ? 6.952 4.909 -0.782 1.00 84.44 100 PRO A N 1
ATOM 793 C CA . PRO A 1 100 ? 7.549 5.911 -1.674 1.00 84.44 100 PRO A CA 1
ATOM 794 C C . PRO A 1 100 ? 8.921 5.546 -2.260 1.00 84.44 100 PRO A C 1
ATOM 796 O O . PRO A 1 100 ? 9.159 5.764 -3.446 1.00 84.44 100 PRO A O 1
ATOM 799 N N . ILE A 1 101 ? 9.793 4.898 -1.472 1.00 86.12 101 ILE A N 1
ATOM 800 C CA . ILE A 1 101 ? 11.137 4.458 -1.904 1.00 86.12 101 ILE A CA 1
ATOM 801 C C . ILE A 1 101 ? 11.114 3.503 -3.109 1.00 86.12 101 ILE A C 1
ATOM 803 O O . ILE A 1 101 ? 12.124 3.359 -3.785 1.00 86.12 101 ILE A O 1
ATOM 807 N N . LEU A 1 102 ? 9.984 2.842 -3.377 1.00 90.38 102 LEU A N 1
ATOM 808 C CA . LEU A 1 102 ? 9.837 1.881 -4.471 1.00 90.38 102 LEU A CA 1
ATOM 809 C C . LEU A 1 102 ? 9.259 2.505 -5.751 1.00 90.38 102 LEU A C 1
ATOM 811 O O . LEU A 1 102 ? 9.147 1.813 -6.760 1.00 90.38 102 LEU A O 1
ATOM 815 N N . SER A 1 103 ? 8.887 3.788 -5.741 1.00 91.56 103 SER A N 1
ATOM 816 C CA . SER A 1 103 ? 8.210 4.439 -6.876 1.00 91.56 103 SER A CA 1
ATOM 817 C C . SER A 1 103 ? 9.056 4.520 -8.151 1.00 91.56 103 SER A C 1
ATOM 819 O O . SER A 1 103 ? 8.497 4.619 -9.238 1.00 91.56 103 SER A O 1
ATOM 821 N N . PHE A 1 104 ? 10.385 4.409 -8.066 1.00 92.56 104 PHE A N 1
ATOM 822 C CA . PHE A 1 104 ? 11.245 4.345 -9.252 1.00 92.56 104 PHE A CA 1
ATOM 823 C C . PHE A 1 104 ? 11.106 3.034 -10.050 1.00 92.56 104 PHE A C 1
ATOM 825 O O . PHE A 1 104 ? 11.369 3.021 -11.253 1.00 92.56 104 PHE A O 1
ATOM 832 N N . ILE A 1 105 ? 10.687 1.932 -9.412 1.00 95.06 105 ILE A N 1
ATOM 833 C CA . ILE A 1 105 ? 10.648 0.597 -10.033 1.00 95.06 105 ILE A CA 1
ATOM 834 C C . ILE A 1 105 ? 9.664 0.551 -11.218 1.00 95.06 105 ILE A C 1
ATOM 836 O O . ILE A 1 105 ? 10.097 0.159 -12.305 1.00 95.06 105 ILE A O 1
ATOM 840 N N . PRO A 1 106 ? 8.388 0.982 -11.097 1.00 95.38 106 PRO A N 1
ATOM 841 C CA . PRO A 1 106 ? 7.459 0.970 -12.229 1.00 95.38 106 PRO A CA 1
ATOM 842 C C . PRO A 1 106 ? 7.938 1.836 -13.396 1.00 95.38 106 PRO A C 1
ATOM 844 O O . PRO A 1 106 ? 7.802 1.442 -14.553 1.00 95.38 106 PRO A O 1
ATOM 847 N N . LYS A 1 107 ? 8.597 2.967 -13.106 1.00 92.38 107 LYS A N 1
ATOM 848 C CA . LYS A 1 107 ? 9.171 3.842 -14.136 1.00 92.38 107 LYS A CA 1
ATOM 849 C C . LYS A 1 107 ? 10.264 3.142 -14.941 1.00 92.38 107 LYS A C 1
ATOM 851 O O . LYS A 1 107 ? 10.263 3.229 -16.166 1.00 92.38 107 LYS A O 1
ATOM 856 N N . LEU A 1 108 ? 11.156 2.403 -14.275 1.00 93.88 108 LEU A N 1
ATOM 857 C CA . LEU A 1 108 ? 12.177 1.581 -14.940 1.00 93.88 108 LEU A CA 1
ATOM 858 C C . LEU A 1 108 ? 11.577 0.388 -15.698 1.00 93.88 108 LEU A C 1
ATOM 860 O O . LEU A 1 108 ? 12.116 -0.031 -16.727 1.00 93.88 108 LEU A O 1
ATOM 864 N N . ALA A 1 109 ? 10.461 -0.153 -15.209 1.00 95.00 109 ALA A N 1
ATOM 865 C CA . ALA A 1 109 ? 9.693 -1.183 -15.900 1.00 95.00 109 ALA A CA 1
ATOM 866 C C . ALA A 1 109 ? 8.844 -0.632 -17.064 1.00 95.00 109 ALA A C 1
ATOM 868 O O . ALA A 1 109 ? 8.364 -1.422 -17.869 1.00 95.00 109 ALA A O 1
ATOM 869 N N . LYS A 1 110 ? 8.719 0.699 -17.193 1.00 94.94 110 LYS A N 1
ATOM 870 C CA . LYS A 1 110 ? 7.870 1.401 -18.171 1.00 94.94 110 LYS A CA 1
ATOM 871 C C . LYS A 1 110 ? 6.383 1.037 -18.057 1.00 94.94 110 LYS A C 1
ATOM 873 O O . LYS A 1 110 ? 5.697 0.938 -19.070 1.00 94.94 110 LYS A O 1
ATOM 878 N N . ILE A 1 111 ? 5.897 0.859 -16.830 1.00 96.56 111 ILE A N 1
ATOM 879 C CA . ILE A 1 111 ? 4.482 0.598 -16.541 1.00 96.56 111 ILE A CA 1
ATOM 880 C C . ILE A 1 111 ? 3.887 1.840 -15.872 1.00 96.56 111 ILE A C 1
ATOM 882 O O . ILE A 1 111 ? 4.521 2.362 -14.946 1.00 96.56 111 ILE A O 1
ATOM 886 N N . PRO A 1 112 ? 2.703 2.314 -16.308 1.00 96.56 112 PRO A N 1
ATOM 887 C CA . PRO A 1 112 ? 2.000 3.395 -15.633 1.00 96.56 112 PRO A CA 1
ATOM 888 C C . PRO A 1 112 ? 1.806 3.080 -14.153 1.00 96.56 112 PRO A C 1
ATOM 890 O O . PRO A 1 112 ? 1.494 1.942 -13.784 1.00 96.56 112 PRO A O 1
ATOM 893 N N . PHE A 1 113 ? 1.981 4.074 -13.288 1.00 96.81 113 PHE A N 1
ATOM 894 C CA . PHE A 1 113 ? 1.814 3.846 -11.862 1.00 96.81 113 PHE A CA 1
ATOM 895 C C . PHE A 1 113 ? 1.075 4.957 -11.132 1.00 96.81 113 PHE A C 1
ATOM 897 O O . PHE A 1 113 ? 1.234 6.151 -11.395 1.00 96.81 113 PHE A O 1
ATOM 904 N N . ILE A 1 114 ? 0.281 4.507 -10.164 1.00 95.94 114 ILE A N 1
ATOM 905 C CA . ILE A 1 114 ? -0.431 5.330 -9.195 1.00 95.94 114 ILE A CA 1
ATOM 906 C C . ILE A 1 114 ? 0.336 5.274 -7.880 1.00 95.94 114 ILE A C 1
ATOM 908 O O . ILE A 1 114 ? 0.884 4.230 -7.513 1.00 95.94 114 ILE A O 1
ATOM 912 N N . ARG A 1 115 ? 0.339 6.370 -7.126 1.00 92.31 115 ARG A N 1
ATOM 913 C CA . 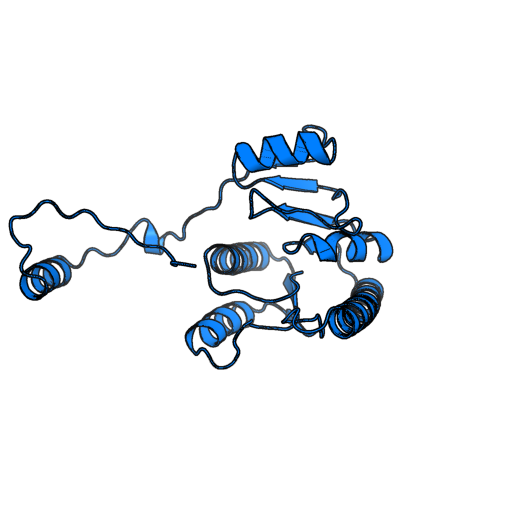ARG A 1 115 ? 0.813 6.377 -5.740 1.00 92.31 115 ARG A CA 1
ATOM 914 C C . ARG A 1 115 ? -0.281 6.853 -4.793 1.00 92.31 115 ARG A C 1
ATOM 916 O O . ARG A 1 115 ? -0.974 7.818 -5.096 1.00 92.31 115 ARG A O 1
ATOM 923 N N . THR A 1 116 ? -0.381 6.202 -3.634 1.00 89.94 116 THR A N 1
ATOM 924 C CA . THR A 1 116 ? -1.093 6.752 -2.472 1.00 89.94 116 THR A CA 1
ATOM 925 C C . THR A 1 116 ? -0.097 7.025 -1.360 1.00 89.94 116 THR A C 1
ATOM 927 O O . THR A 1 116 ? 0.546 6.102 -0.853 1.00 89.94 116 THR A O 1
ATOM 930 N N . THR A 1 117 ? 0.023 8.291 -0.975 1.00 77.50 117 THR A N 1
ATOM 931 C CA . THR A 1 117 ? 0.891 8.720 0.125 1.00 77.50 117 THR A CA 1
ATOM 932 C C . THR A 1 117 ? 0.093 8.733 1.432 1.00 77.50 117 THR A C 1
ATOM 934 O O . THR A 1 117 ? -0.911 9.431 1.533 1.00 77.50 117 THR A O 1
ATOM 937 N N . HIS A 1 118 ? 0.529 7.950 2.426 1.00 73.06 118 HIS A N 1
ATOM 938 C CA . HIS A 1 118 ? -0.183 7.777 3.707 1.00 73.06 118 HIS A CA 1
ATOM 939 C C . HIS A 1 118 ? 0.391 8.602 4.869 1.00 73.06 118 HIS A C 1
ATOM 941 O O . HIS A 1 118 ? -0.287 8.772 5.875 1.00 73.06 118 HIS A O 1
ATOM 947 N N . LEU A 1 119 ? 1.620 9.119 4.753 1.00 68.06 119 LEU A N 1
ATOM 948 C CA . LEU A 1 119 ? 2.303 9.847 5.829 1.00 68.06 119 LEU A CA 1
ATOM 949 C C . LEU A 1 119 ? 2.683 11.262 5.386 1.00 68.06 119 LEU A C 1
ATOM 951 O O . LEU A 1 119 ? 3.149 11.464 4.265 1.00 68.06 119 LEU A O 1
ATOM 955 N N . TYR A 1 120 ? 2.475 12.220 6.292 1.00 53.44 120 TYR A N 1
ATOM 956 C CA . TYR A 1 120 ? 2.672 13.657 6.076 1.00 53.44 120 TYR A CA 1
ATOM 957 C C . TYR A 1 120 ? 4.146 14.071 6.030 1.00 53.44 120 TYR A C 1
ATOM 959 O O . TYR A 1 120 ? 4.501 14.979 5.285 1.00 53.44 120 TYR A O 1
ATOM 967 N N . ASP A 1 121 ? 5.017 13.384 6.769 1.00 49.22 121 ASP A N 1
ATOM 968 C CA . ASP A 1 121 ? 6.432 13.727 6.837 1.00 49.22 121 ASP A CA 1
ATOM 969 C C . ASP A 1 121 ? 7.278 12.545 6.392 1.00 49.22 121 ASP A C 1
ATOM 971 O O . ASP A 1 121 ? 7.415 11.532 7.079 1.00 49.22 121 ASP A O 1
ATOM 975 N N . MET A 1 122 ? 7.852 12.659 5.205 1.00 53.59 122 MET A N 1
ATOM 976 C CA . MET A 1 122 ? 8.934 11.778 4.838 1.00 53.59 122 MET A CA 1
ATOM 977 C C . MET A 1 122 ? 10.052 12.649 4.267 1.00 53.59 122 MET A C 1
ATOM 979 O O . MET A 1 122 ? 9.918 13.290 3.221 1.00 53.59 122 MET A O 1
ATOM 983 N N . LYS A 1 123 ? 11.202 12.632 4.950 1.00 52.88 123 LYS A N 1
ATOM 984 C CA . LYS A 1 123 ? 12.509 12.928 4.351 1.00 52.88 123 LYS A CA 1
ATOM 985 C C . LYS A 1 123 ? 12.723 11.922 3.223 1.00 52.88 123 LYS A C 1
ATOM 987 O O . LYS A 1 123 ? 13.238 10.825 3.429 1.00 52.88 123 LYS A O 1
ATOM 992 N N . LEU A 1 124 ? 12.193 12.243 2.053 1.00 59.75 124 LEU A N 1
ATOM 993 C CA . LEU A 1 124 ? 12.043 11.280 0.974 1.00 59.75 124 LEU A CA 1
ATOM 994 C C . LEU A 1 124 ? 13.322 11.201 0.155 1.00 59.75 124 LEU A C 1
ATOM 996 O O . LEU A 1 124 ? 13.905 12.206 -0.243 1.00 59.75 124 LEU A O 1
ATOM 1000 N N . SER A 1 125 ? 13.733 9.958 -0.065 1.00 66.50 125 SER A N 1
ATOM 1001 C CA . SER A 1 125 ? 14.870 9.569 -0.888 1.00 66.50 125 SER A CA 1
ATOM 1002 C C . SER A 1 125 ? 14.760 10.119 -2.310 1.00 66.50 125 SER A C 1
ATOM 1004 O O . SER A 1 125 ? 13.666 10.262 -2.845 1.00 66.50 125 SER A O 1
ATOM 1006 N N . VAL A 1 126 ? 15.901 10.314 -2.968 1.00 75.06 126 VAL A N 1
ATOM 1007 C CA . VAL A 1 126 ? 15.993 10.612 -4.411 1.00 75.06 126 VAL A CA 1
ATOM 1008 C C . VAL A 1 126 ? 15.316 9.559 -5.302 1.00 75.06 126 VAL A C 1
ATOM 1010 O O . VAL A 1 126 ? 15.036 9.824 -6.465 1.00 75.06 126 VAL A O 1
ATOM 1013 N N . LEU A 1 127 ? 15.048 8.366 -4.761 1.00 82.00 127 LEU A N 1
ATOM 1014 C CA . LEU A 1 127 ? 14.335 7.283 -5.444 1.00 82.00 127 LEU A CA 1
ATOM 1015 C C . LEU A 1 127 ? 12.808 7.432 -5.394 1.00 82.00 127 LEU A C 1
ATOM 1017 O O . LEU A 1 127 ? 12.093 6.646 -6.013 1.00 82.00 127 LEU A O 1
ATOM 1021 N N . ASP A 1 128 ? 12.309 8.407 -4.639 1.00 87.06 128 ASP A N 1
ATOM 1022 C CA . ASP A 1 128 ? 10.895 8.723 -4.581 1.00 87.06 128 ASP A CA 1
ATOM 1023 C C . ASP A 1 128 ? 10.522 9.754 -5.655 1.00 87.06 128 ASP A C 1
ATOM 1025 O O . ASP A 1 128 ? 10.759 10.958 -5.522 1.00 87.06 128 ASP A O 1
ATOM 1029 N N . ILE A 1 129 ? 9.943 9.255 -6.741 1.00 89.88 129 ILE A N 1
ATOM 1030 C CA . ILE A 1 129 ? 9.695 10.005 -7.969 1.00 89.88 129 ILE A CA 1
ATOM 1031 C C . ILE A 1 129 ? 8.209 10.345 -8.147 1.00 89.88 129 ILE A C 1
ATOM 1033 O O . ILE A 1 129 ? 7.332 9.836 -7.450 1.00 89.88 129 ILE A O 1
ATOM 1037 N N . LYS A 1 130 ? 7.918 11.237 -9.098 1.00 92.69 130 LYS A N 1
ATOM 1038 C CA . LYS A 1 130 ? 6.551 11.606 -9.491 1.00 92.69 130 LYS A CA 1
ATOM 1039 C C . LYS A 1 130 ? 5.831 10.416 -10.147 1.00 92.69 130 LYS A C 1
ATOM 1041 O O . LYS A 1 130 ? 6.389 9.808 -11.061 1.00 92.69 130 LYS A O 1
ATOM 1046 N N . ALA A 1 131 ? 4.609 10.132 -9.699 1.00 94.88 131 ALA A N 1
ATOM 1047 C CA . ALA A 1 131 ? 3.704 9.148 -10.291 1.00 94.88 131 ALA A CA 1
ATOM 1048 C C . ALA A 1 131 ? 3.011 9.675 -11.549 1.00 94.88 131 ALA A C 1
ATOM 1050 O O . ALA A 1 131 ? 2.992 10.880 -11.800 1.00 94.88 131 ALA A O 1
ATOM 1051 N N . ASP A 1 132 ? 2.430 8.777 -12.343 1.00 96.56 132 ASP A N 1
ATOM 1052 C CA . ASP A 1 132 ? 1.567 9.190 -13.453 1.00 96.56 132 ASP A CA 1
ATOM 1053 C C . ASP A 1 132 ? 0.228 9.726 -12.911 1.00 96.56 132 ASP A C 1
ATOM 1055 O O . ASP A 1 132 ? -0.352 10.649 -13.483 1.00 96.56 132 ASP A O 1
ATOM 1059 N N . TYR A 1 133 ? -0.206 9.217 -11.750 1.00 96.69 133 TYR A N 1
ATOM 1060 C CA . TYR A 1 133 ? -1.352 9.729 -11.002 1.00 96.69 133 TYR A CA 1
ATOM 1061 C C . TYR A 1 133 ? -1.154 9.596 -9.482 1.00 96.69 133 TYR A C 1
ATOM 1063 O O . TYR A 1 133 ? -0.660 8.580 -8.989 1.00 96.69 133 TYR A O 1
ATOM 1071 N N . GLU A 1 134 ? -1.564 10.606 -8.720 1.00 94.75 134 GLU A N 1
ATOM 1072 C CA . GLU A 1 134 ? -1.488 10.611 -7.256 1.00 94.75 134 GLU A CA 1
ATOM 1073 C C . GLU A 1 134 ? -2.876 10.546 -6.615 1.00 94.75 134 GLU A C 1
ATOM 1075 O O . GLU A 1 134 ? -3.784 11.300 -6.965 1.00 94.75 134 GLU A O 1
ATOM 1080 N N . ILE A 1 135 ? -3.015 9.696 -5.603 1.00 94.19 135 ILE A N 1
ATOM 1081 C CA . ILE A 1 135 ? -4.159 9.686 -4.700 1.00 94.19 135 ILE A CA 1
ATOM 1082 C C . ILE A 1 135 ? -3.701 10.260 -3.360 1.00 94.19 135 ILE A C 1
ATOM 1084 O O . ILE A 1 135 ? -2.908 9.650 -2.640 1.00 94.19 135 ILE A O 1
ATOM 1088 N N . ALA A 1 136 ? -4.219 11.433 -3.015 1.00 91.94 136 ALA A N 1
ATOM 1089 C CA . ALA A 1 136 ? -4.032 12.028 -1.702 1.00 91.94 136 ALA A CA 1
ATOM 1090 C C . ALA A 1 136 ? -5.208 11.656 -0.796 1.00 91.94 136 ALA A C 1
ATOM 1092 O O . ALA A 1 136 ? -6.359 11.799 -1.200 1.00 91.94 136 ALA A O 1
ATOM 1093 N N . ILE A 1 137 ? -4.922 11.217 0.430 1.00 90.69 137 ILE A N 1
ATOM 1094 C CA . ILE A 1 137 ? -5.954 10.789 1.393 1.00 90.69 137 ILE A CA 1
ATOM 1095 C C . ILE A 1 137 ? -6.461 11.916 2.299 1.00 90.69 137 ILE A C 1
ATOM 1097 O O . ILE A 1 137 ? -7.438 11.743 3.024 1.00 90.69 137 ILE A O 1
ATOM 1101 N N . SER A 1 138 ? -5.789 13.067 2.271 1.00 90.06 138 SER A N 1
ATOM 1102 C CA . SER A 1 138 ? -6.154 14.261 3.027 1.00 90.06 138 SER A CA 1
ATOM 1103 C C . SER A 1 138 ? -5.734 15.523 2.272 1.00 90.06 138 SER A C 1
ATOM 1105 O O . SER A 1 138 ? -4.935 15.472 1.325 1.00 90.06 138 SER A O 1
ATOM 1107 N N . LYS A 1 139 ? -6.268 16.679 2.681 1.00 91.38 139 LYS A N 1
ATOM 1108 C CA . LYS A 1 139 ? -5.955 17.960 2.035 1.00 91.38 139 LYS A CA 1
ATOM 1109 C C . LYS A 1 139 ? -4.495 18.364 2.250 1.00 91.38 139 LYS A C 1
ATOM 1111 O O . LYS A 1 139 ? -3.881 18.942 1.355 1.00 91.38 139 LYS A O 1
ATOM 1116 N N . GLU A 1 140 ? -3.937 18.023 3.403 1.00 89.69 140 GLU A N 1
ATOM 1117 C CA . GLU A 1 140 ? -2.541 18.241 3.770 1.00 89.69 140 GLU A CA 1
ATOM 1118 C C . GLU A 1 140 ? -1.617 17.464 2.826 1.00 89.69 140 GLU A C 1
ATOM 1120 O O . GLU A 1 140 ? -0.750 18.062 2.187 1.00 89.69 140 GLU A O 1
ATOM 1125 N N . ILE A 1 141 ? -1.875 16.160 2.645 1.00 89.19 141 ILE A N 1
ATOM 1126 C CA . ILE A 1 141 ? -1.126 15.311 1.705 1.00 89.19 141 ILE A CA 1
ATOM 1127 C C . ILE A 1 141 ? -1.260 15.830 0.268 1.00 89.19 141 ILE A C 1
ATOM 1129 O O . ILE A 1 141 ? -0.276 15.875 -0.468 1.00 89.19 141 ILE A O 1
ATOM 1133 N N . TYR A 1 142 ? -2.459 16.264 -0.133 1.00 91.69 142 TYR A N 1
ATOM 1134 C CA . TYR A 1 142 ? -2.711 16.814 -1.468 1.00 91.69 142 TYR A CA 1
ATOM 1135 C C . TYR A 1 142 ? -1.847 18.050 -1.752 1.00 91.69 142 TYR A C 1
ATOM 1137 O O . TYR A 1 142 ? -1.180 18.133 -2.787 1.00 91.69 142 TYR A O 1
ATOM 1145 N N . ASN A 1 143 ? -1.839 19.008 -0.822 1.00 91.25 143 ASN A N 1
ATOM 1146 C CA . ASN A 1 143 ? -1.096 20.256 -0.974 1.00 91.25 143 ASN A CA 1
ATOM 1147 C C . ASN A 1 143 ? 0.420 20.003 -1.028 1.00 91.25 143 ASN A C 1
ATOM 1149 O O . ASN A 1 143 ? 1.110 20.578 -1.875 1.00 91.25 143 ASN A O 1
ATOM 1153 N N . GLU A 1 144 ? 0.936 19.110 -0.181 1.00 88.38 144 GLU A N 1
ATOM 1154 C CA . GLU A 1 144 ? 2.355 18.738 -0.182 1.00 88.38 144 GLU A CA 1
ATOM 1155 C C . GLU A 1 144 ? 2.761 17.990 -1.459 1.00 88.38 144 GLU A C 1
ATOM 1157 O O . GLU A 1 144 ? 3.790 18.302 -2.067 1.00 88.38 144 GLU A O 1
ATOM 1162 N N . ALA A 1 145 ? 1.926 17.070 -1.952 1.00 89.31 145 ALA A N 1
ATOM 1163 C CA . ALA A 1 145 ? 2.182 16.370 -3.207 1.00 89.31 145 ALA A CA 1
ATOM 1164 C C . ALA A 1 145 ? 2.264 17.341 -4.402 1.00 89.31 145 ALA A C 1
ATOM 1166 O O . ALA A 1 145 ? 3.183 17.237 -5.222 1.00 89.31 145 ALA A O 1
ATOM 1167 N N . ILE A 1 146 ? 1.369 18.334 -4.486 1.00 91.88 146 ILE A N 1
ATOM 1168 C CA . ILE A 1 146 ? 1.456 19.393 -5.505 1.00 91.88 146 ILE A CA 1
ATOM 1169 C C . ILE A 1 146 ? 2.742 20.198 -5.343 1.00 91.88 146 ILE A C 1
ATOM 1171 O O . ILE A 1 146 ? 3.465 20.417 -6.318 1.00 91.88 146 ILE A O 1
ATOM 1175 N N . LYS A 1 147 ? 3.052 20.634 -4.120 1.00 90.38 147 LYS A N 1
ATOM 1176 C CA . LYS A 1 147 ? 4.234 21.452 -3.840 1.00 90.38 147 LYS A CA 1
ATOM 1177 C C . LYS A 1 147 ? 5.520 20.742 -4.260 1.00 90.38 147 LYS A C 1
ATOM 1179 O O . LYS A 1 147 ? 6.371 21.383 -4.887 1.00 90.38 147 LYS A O 1
ATOM 1184 N N . LYS A 1 148 ? 5.630 19.445 -3.961 1.00 87.25 148 LYS A N 1
ATOM 1185 C CA . LYS A 1 148 ? 6.814 18.619 -4.209 1.00 87.25 148 LYS A CA 1
ATOM 1186 C C . LYS A 1 148 ? 6.943 18.162 -5.662 1.00 87.25 148 LYS A C 1
ATOM 1188 O O . LYS A 1 148 ? 7.974 18.411 -6.278 1.00 87.25 148 LYS A O 1
ATOM 1193 N N . TYR A 1 149 ? 5.926 17.502 -6.214 1.00 90.31 149 TYR A N 1
ATOM 1194 C CA . TYR A 1 149 ? 6.025 16.855 -7.533 1.00 90.31 149 TYR A CA 1
ATOM 1195 C C . TYR A 1 149 ? 5.405 17.671 -8.667 1.00 90.31 149 TYR A C 1
ATOM 1197 O O . TYR A 1 149 ? 5.458 17.250 -9.825 1.00 90.31 149 TYR A O 1
ATOM 1205 N N . LYS A 1 150 ? 4.812 18.832 -8.359 1.00 92.81 150 LYS A N 1
ATOM 1206 C CA . LYS A 1 150 ? 4.179 19.714 -9.349 1.00 92.81 150 LYS A CA 1
ATOM 1207 C C . LYS A 1 150 ? 3.134 18.955 -10.179 1.00 92.81 150 LYS A C 1
ATOM 1209 O O . LYS A 1 150 ? 3.197 18.924 -11.410 1.00 92.81 150 LYS A O 1
ATOM 1214 N N . TYR A 1 151 ? 2.233 18.241 -9.504 1.00 93.62 151 TYR A N 1
ATOM 1215 C CA . TYR A 1 151 ? 1.077 17.625 -10.159 1.00 93.62 151 TYR A CA 1
ATOM 1216 C C . TYR A 1 151 ? 0.134 18.705 -10.704 1.00 93.62 151 TYR A C 1
ATOM 1218 O O . TYR A 1 151 ? -0.061 19.740 -10.069 1.00 93.62 151 TYR A O 1
ATOM 1226 N N . SER A 1 152 ? -0.439 18.457 -11.882 1.00 94.00 152 SER A N 1
ATOM 1227 C CA . SER A 1 152 ? -1.612 19.188 -12.373 1.00 94.00 152 SER A CA 1
ATOM 1228 C C . SER A 1 152 ? -2.877 18.615 -11.734 1.00 94.00 152 SER A C 1
ATOM 1230 O O . SER A 1 152 ? -2.873 17.459 -11.320 1.00 94.00 152 SER A O 1
ATOM 1232 N N . ASN A 1 153 ? -3.984 19.362 -11.736 1.00 90.81 153 ASN A N 1
ATOM 1233 C CA . ASN A 1 153 ? -5.273 18.884 -11.209 1.00 90.81 153 ASN A CA 1
ATOM 1234 C C . ASN A 1 153 ? -5.798 17.603 -11.895 1.00 90.81 153 ASN A C 1
ATOM 1236 O O . ASN A 1 153 ? -6.654 16.925 -11.343 1.00 90.81 153 ASN A O 1
ATOM 1240 N N . GLU A 1 154 ? -5.292 17.260 -13.082 1.00 93.75 154 GLU A N 1
ATOM 1241 C CA . GLU A 1 154 ? -5.649 16.036 -13.814 1.00 93.75 154 GLU A CA 1
ATOM 1242 C C . GLU A 1 154 ? -4.829 14.811 -13.376 1.00 93.75 154 GLU A C 1
ATOM 1244 O O . GLU A 1 154 ? -5.217 13.680 -13.647 1.00 93.75 154 GLU A O 1
ATOM 1249 N N . SER A 1 155 ? -3.699 15.027 -12.694 1.00 95.31 155 SER A N 1
ATOM 1250 C CA . SER A 1 155 ? -2.734 13.986 -12.293 1.00 95.31 155 SER A CA 1
ATOM 1251 C C . SER A 1 155 ? -2.669 13.768 -10.777 1.00 95.31 155 SER A C 1
ATOM 1253 O O . SER A 1 155 ? -1.795 13.057 -10.283 1.00 95.31 155 SER A O 1
ATOM 1255 N N . ILE A 1 156 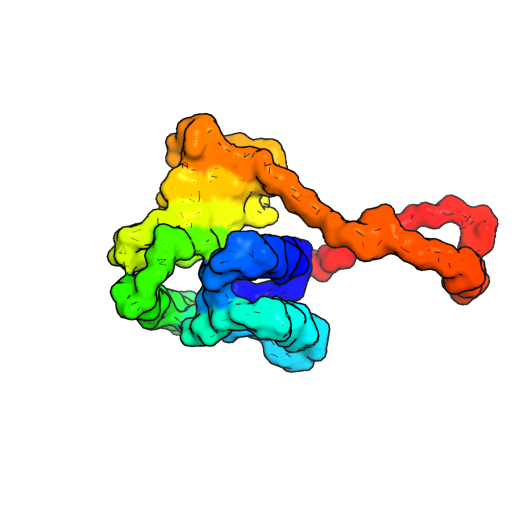? -3.592 14.371 -10.024 1.00 96.00 156 ILE A N 1
ATOM 1256 C CA . ILE A 1 156 ? -3.775 14.146 -8.589 1.00 96.00 156 ILE A CA 1
ATOM 1257 C C . ILE A 1 156 ? -5.253 14.245 -8.222 1.00 96.00 156 ILE A C 1
ATOM 1259 O O . ILE A 1 156 ? -5.974 15.097 -8.739 1.00 96.00 156 ILE A O 1
ATOM 1263 N N . LYS A 1 157 ? -5.706 13.420 -7.277 1.00 96.12 157 LYS A N 1
ATOM 1264 C CA . LYS A 1 157 ? -7.055 13.511 -6.715 1.00 96.12 157 LYS A CA 1
ATOM 1265 C C . LYS A 1 157 ? -7.057 13.288 -5.214 1.00 96.12 157 LYS A C 1
ATOM 1267 O O . LYS A 1 157 ? -6.360 12.419 -4.696 1.00 96.12 157 LYS A O 1
ATOM 1272 N N . LEU A 1 158 ? -7.867 14.086 -4.524 1.00 93.88 158 LEU A N 1
ATOM 1273 C CA . LEU A 1 158 ? -8.202 13.870 -3.123 1.00 93.88 158 LEU A CA 1
ATOM 1274 C C . LEU A 1 158 ? -9.267 12.769 -3.043 1.00 93.88 158 LEU A C 1
ATOM 1276 O O . LEU A 1 158 ? -10.383 12.955 -3.529 1.00 93.88 158 LEU A O 1
ATOM 1280 N N . ILE A 1 159 ? -8.908 11.626 -2.463 1.00 91.75 159 ILE A N 1
ATOM 1281 C CA . ILE A 1 159 ? -9.813 10.511 -2.183 1.00 91.75 159 ILE A CA 1
ATOM 1282 C C . ILE A 1 159 ? -9.634 10.153 -0.715 1.00 91.75 159 ILE A C 1
ATOM 1284 O O . ILE A 1 159 ? -8.649 9.525 -0.336 1.00 91.75 159 ILE A O 1
ATOM 1288 N N . ASN A 1 160 ? -10.585 10.571 0.113 1.00 86.50 160 ASN A N 1
ATOM 1289 C CA . ASN A 1 160 ? -10.562 10.252 1.533 1.00 86.50 160 ASN A CA 1
ATOM 1290 C C . ASN A 1 160 ? -10.753 8.743 1.715 1.00 86.50 160 ASN A C 1
ATOM 1292 O O . ASN A 1 160 ? -11.560 8.124 1.016 1.00 86.50 160 ASN A O 1
ATOM 1296 N N . ASN A 1 161 ? -10.037 8.160 2.675 1.00 78.19 161 ASN A N 1
ATOM 1297 C CA . ASN A 1 161 ? -10.217 6.751 2.999 1.00 78.19 161 ASN A CA 1
ATOM 1298 C C . ASN A 1 161 ? -11.657 6.496 3.465 1.00 78.19 161 ASN A C 1
ATOM 1300 O O . ASN A 1 161 ? -12.200 7.236 4.287 1.00 78.19 161 ASN A O 1
ATOM 1304 N N . GLY A 1 162 ? -12.263 5.438 2.931 1.00 76.75 162 GLY A N 1
ATOM 1305 C CA . GLY A 1 162 ? -13.524 4.914 3.438 1.00 76.75 162 GLY A CA 1
ATOM 1306 C C . GLY A 1 162 ? -13.334 4.158 4.753 1.00 76.75 162 GLY A C 1
ATOM 1307 O O . GLY A 1 162 ? -12.216 3.856 5.168 1.00 76.75 162 GLY A O 1
ATOM 1308 N N . VAL A 1 163 ? -14.455 3.828 5.385 1.00 75.19 163 VAL A N 1
ATOM 1309 C CA . VAL A 1 163 ? -14.524 2.932 6.542 1.00 75.19 163 VAL A CA 1
ATOM 1310 C C . VAL A 1 163 ? -15.476 1.798 6.167 1.00 75.19 163 VAL A C 1
ATOM 1312 O O . VAL A 1 163 ? -16.531 2.069 5.584 1.00 75.19 163 VAL A O 1
ATOM 1315 N N . SER A 1 164 ? -15.115 0.542 6.461 1.00 71.50 164 SER A N 1
ATOM 1316 C CA . SER A 1 164 ? -16.022 -0.590 6.221 1.00 71.50 164 SER A CA 1
ATOM 1317 C C . SER A 1 164 ? -17.362 -0.359 6.928 1.00 71.50 164 SER A C 1
ATOM 1319 O O . SER A 1 164 ? -17.420 0.189 8.035 1.00 71.50 164 SER A O 1
ATOM 1321 N N . ARG A 1 165 ? -18.452 -0.796 6.285 1.00 71.44 165 ARG A N 1
ATOM 1322 C CA . ARG A 1 165 ? -19.813 -0.671 6.826 1.00 71.44 165 ARG A CA 1
ATOM 1323 C C . ARG A 1 165 ? -19.944 -1.314 8.203 1.00 71.44 165 ARG A C 1
ATOM 1325 O O . ARG A 1 165 ? -20.651 -0.758 9.034 1.00 71.44 165 ARG A O 1
ATOM 1332 N N . ASP A 1 166 ? -19.198 -2.384 8.458 1.00 70.69 166 ASP A N 1
ATOM 1333 C CA . ASP A 1 166 ? -19.212 -3.114 9.729 1.00 70.69 166 ASP A CA 1
ATOM 1334 C C . ASP A 1 166 ? -18.779 -2.229 10.915 1.00 70.69 166 ASP A C 1
ATOM 1336 O O . ASP A 1 166 ? -19.283 -2.376 12.025 1.00 70.69 166 ASP A O 1
ATOM 1340 N N . TYR A 1 167 ? -17.890 -1.255 10.680 1.00 70.00 167 TYR A N 1
ATOM 1341 C CA . TYR A 1 167 ? -17.486 -0.272 11.695 1.00 70.00 167 TYR A CA 1
ATOM 1342 C C . TYR A 1 167 ? -18.437 0.926 11.777 1.00 70.00 167 TYR A C 1
ATOM 1344 O O . TYR A 1 167 ? -18.564 1.542 12.834 1.00 70.00 167 TYR A O 1
ATOM 1352 N N . TYR A 1 168 ? -19.076 1.295 10.663 1.00 65.25 168 TYR A N 1
ATOM 1353 C CA . TYR A 1 168 ? -19.991 2.437 10.607 1.00 65.25 168 TYR A CA 1
ATOM 1354 C C . TYR A 1 168 ? -21.376 2.113 11.192 1.00 65.25 168 TYR A C 1
ATOM 1356 O O . TYR A 1 168 ? -22.022 2.982 11.777 1.00 65.25 168 TYR A O 1
ATOM 1364 N N . GLN A 1 169 ? -21.821 0.863 11.065 1.00 66.12 169 GLN A N 1
ATOM 1365 C CA . GLN A 1 169 ? -23.082 0.354 11.602 1.00 66.12 169 GLN A CA 1
ATOM 1366 C C . GLN A 1 169 ? -22.814 -0.846 12.515 1.00 66.12 169 GLN A C 1
ATOM 1368 O O . GLN A 1 169 ? -23.168 -1.969 12.162 1.00 66.12 169 GLN A O 1
ATOM 1373 N N . PRO A 1 170 ? -22.183 -0.638 13.684 1.00 66.75 170 PRO A N 1
ATOM 1374 C CA . PRO A 1 170 ? -21.982 -1.737 14.610 1.00 66.75 170 PRO A CA 1
ATOM 1375 C C . PRO A 1 170 ? -23.348 -2.250 15.073 1.00 66.75 170 PRO A C 1
ATOM 1377 O O . PRO A 1 170 ? -24.210 -1.457 15.474 1.00 66.75 170 PRO A O 1
ATOM 1380 N N . GLU A 1 171 ? -23.542 -3.567 15.056 1.00 65.50 171 GLU A N 1
ATOM 1381 C CA . GLU A 1 171 ? -24.641 -4.189 15.790 1.00 65.50 171 GLU A CA 1
ATOM 1382 C C . GLU A 1 171 ? -24.462 -3.839 17.273 1.00 65.50 171 GLU A C 1
ATOM 1384 O O . GLU A 1 171 ? -23.523 -4.277 17.938 1.00 65.50 171 GLU A O 1
ATOM 1389 N N . ARG A 1 172 ? -25.312 -2.948 17.790 1.00 67.81 172 ARG A N 1
ATOM 1390 C CA . ARG A 1 172 ? -25.201 -2.479 19.173 1.00 67.81 172 ARG A CA 1
ATOM 1391 C C . ARG A 1 172 ? -25.769 -3.529 20.113 1.00 67.81 172 ARG A C 1
ATOM 1393 O O . ARG A 1 172 ? -26.975 -3.565 20.347 1.00 67.81 172 ARG A O 1
ATOM 1400 N N . ASN A 1 173 ? -24.892 -4.322 20.714 1.00 79.94 173 ASN A N 1
ATOM 1401 C CA . ASN A 1 173 ? -25.262 -5.149 21.850 1.00 79.94 173 ASN A CA 1
ATOM 1402 C C . ASN A 1 173 ? -25.300 -4.294 23.132 1.00 79.94 173 ASN A C 1
ATOM 1404 O O . ASN A 1 173 ? -24.281 -4.019 23.767 1.00 79.94 173 ASN A O 1
ATOM 1408 N N . HIS A 1 174 ? -26.494 -3.824 23.500 1.00 81.56 174 HIS A N 1
ATOM 1409 C CA . HIS A 1 174 ? -26.689 -2.988 24.687 1.00 81.56 174 HIS A CA 1
ATOM 1410 C C . HIS A 1 174 ? -26.355 -3.706 26.005 1.00 81.56 174 HIS A C 1
ATOM 1412 O O . HIS A 1 174 ? -25.962 -3.036 26.964 1.00 81.56 174 HIS A O 1
ATOM 1418 N N . GLU A 1 175 ? -26.478 -5.035 26.064 1.00 85.69 175 GLU A N 1
ATOM 1419 C CA . GLU A 1 175 ? -26.068 -5.816 27.237 1.00 85.69 175 GLU A CA 1
ATOM 1420 C C . GLU A 1 175 ? -24.548 -5.799 27.393 1.00 85.69 175 GLU A C 1
ATOM 1422 O O . GLU A 1 175 ? -24.051 -5.433 28.457 1.00 85.69 175 GLU A O 1
ATOM 1427 N N . GLU A 1 176 ? -23.813 -6.051 26.307 1.00 85.25 176 GLU A N 1
ATOM 1428 C CA . GLU A 1 176 ? -22.345 -6.044 26.308 1.00 85.25 176 GLU A CA 1
ATOM 1429 C C . GLU A 1 176 ? -21.779 -4.684 26.743 1.00 85.25 176 GLU A C 1
ATOM 1431 O O . GLU A 1 176 ? -20.879 -4.608 27.582 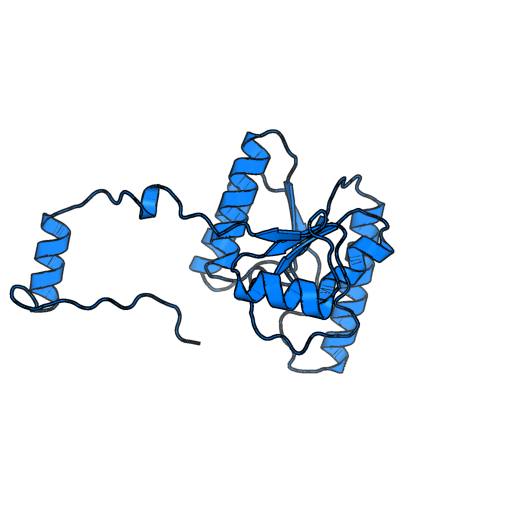1.00 85.25 176 GLU A O 1
ATOM 1436 N N . VAL A 1 177 ? -22.358 -3.584 26.248 1.00 85.19 177 VAL A N 1
ATOM 1437 C CA . VAL A 1 177 ? -21.965 -2.228 26.664 1.00 85.19 177 VAL A CA 1
ATOM 1438 C C . VAL A 1 177 ? -22.192 -2.014 28.163 1.00 85.19 177 VAL A C 1
ATOM 1440 O O . VAL A 1 177 ? -21.341 -1.432 28.840 1.00 85.19 177 VAL A O 1
ATOM 1443 N N . ASN A 1 178 ? -23.328 -2.461 28.702 1.00 87.56 178 ASN A N 1
ATOM 1444 C CA . ASN A 1 178 ? -23.637 -2.302 30.123 1.00 87.56 178 ASN A CA 1
ATOM 1445 C C . ASN A 1 178 ? -22.732 -3.161 31.008 1.00 87.56 178 ASN A C 1
ATOM 1447 O O . ASN A 1 178 ? -22.323 -2.711 32.080 1.00 87.56 178 ASN A O 1
ATOM 1451 N N . ASP A 1 179 ? -22.379 -4.360 30.560 1.00 90.25 179 ASP A N 1
ATOM 1452 C CA . ASP A 1 179 ? -21.474 -5.235 31.293 1.00 90.25 179 ASP A CA 1
ATOM 1453 C C . ASP A 1 179 ? -20.043 -4.699 31.288 1.00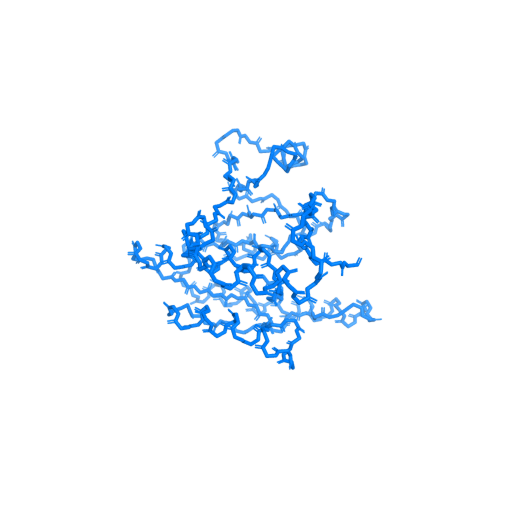 90.25 179 ASP A C 1
ATOM 1455 O O . ASP A 1 179 ? -19.419 -4.641 32.348 1.00 90.25 179 ASP A O 1
ATOM 1459 N N . LEU A 1 180 ? -19.562 -4.158 30.164 1.00 89.19 180 LEU A N 1
ATOM 1460 C CA . LEU A 1 180 ? -18.287 -3.434 30.124 1.00 89.19 180 LEU A CA 1
ATOM 1461 C C . LEU A 1 180 ? -18.295 -2.236 31.081 1.00 89.19 180 LEU A C 1
ATOM 1463 O O . LEU A 1 180 ? -17.344 -2.039 31.839 1.00 89.19 180 LEU A O 1
ATOM 1467 N N . LYS A 1 181 ? -19.386 -1.460 31.125 1.00 90.06 181 LYS A N 1
ATOM 1468 C CA . LYS A 1 181 ? -19.510 -0.344 32.077 1.00 90.06 181 LYS A CA 1
ATOM 1469 C C . LYS A 1 181 ? -19.436 -0.797 33.537 1.00 90.06 181 LYS A C 1
ATOM 1471 O O . LYS A 1 181 ? -18.859 -0.072 34.346 1.00 90.06 181 LYS A O 1
ATOM 1476 N N . LYS A 1 182 ? -19.999 -1.963 33.879 1.00 91.19 182 LYS A N 1
ATOM 1477 C CA . LYS A 1 182 ? -19.880 -2.556 35.223 1.00 91.19 182 LYS A CA 1
ATOM 1478 C C . LYS A 1 182 ? -18.447 -3.006 35.504 1.00 91.19 182 LYS A C 1
ATOM 1480 O O . LYS A 1 182 ? -17.914 -2.650 36.549 1.00 91.19 182 LYS A O 1
ATOM 1485 N N . ILE A 1 183 ? -17.818 -3.724 34.568 1.00 93.81 183 ILE A N 1
ATOM 1486 C CA . ILE A 1 183 ? -16.435 -4.222 34.688 1.00 93.81 183 ILE A CA 1
ATOM 1487 C C . ILE A 1 183 ? -15.461 -3.069 34.948 1.00 93.81 183 ILE A C 1
ATOM 1489 O O . ILE A 1 183 ? -14.604 -3.165 35.822 1.00 93.81 183 ILE A O 1
ATOM 1493 N N . PHE A 1 184 ? -15.620 -1.957 34.228 1.00 90.69 184 PHE A N 1
ATOM 1494 C CA . PHE A 1 184 ? -14.765 -0.778 34.380 1.00 90.69 184 PHE A CA 1
ATOM 1495 C C . PHE A 1 184 ? -15.258 0.225 35.438 1.00 90.69 184 PHE A C 1
ATOM 1497 O O . PHE A 1 184 ? -14.588 1.228 35.678 1.00 90.69 184 PHE A O 1
ATOM 1504 N N . ASN A 1 185 ? -16.395 -0.032 36.096 1.00 91.56 185 ASN A N 1
ATOM 1505 C CA . ASN A 1 185 ? -16.993 0.833 37.121 1.00 91.56 185 ASN A CA 1
ATOM 1506 C C . ASN A 1 185 ? -17.199 2.295 36.648 1.00 91.56 185 ASN A C 1
ATOM 1508 O O . ASN A 1 185 ? -16.722 3.273 37.249 1.00 91.56 185 ASN A O 1
ATOM 1512 N N . ILE A 1 186 ? -17.871 2.432 35.501 1.00 90.81 186 ILE A N 1
ATOM 1513 C CA . ILE A 1 186 ? -18.099 3.697 34.781 1.00 90.81 186 ILE A CA 1
ATOM 1514 C C . ILE A 1 186 ? -19.579 3.940 34.428 1.00 90.81 186 ILE A C 1
ATOM 1516 O O . ILE A 1 186 ? -19.858 4.676 33.483 1.00 90.81 186 ILE A O 1
ATOM 1520 N N . GLN A 1 187 ? -20.535 3.338 35.151 1.00 88.44 187 GLN A N 1
ATOM 1521 C CA . GLN A 1 187 ? -21.964 3.406 34.797 1.00 88.44 187 GLN A CA 1
ATOM 1522 C C . GLN A 1 187 ? -22.510 4.844 34.669 1.00 88.44 187 GLN A C 1
ATOM 1524 O O . GLN A 1 187 ? -23.259 5.108 33.730 1.00 88.44 187 GLN A O 1
ATOM 1529 N N . ASP A 1 188 ? -22.050 5.767 35.523 1.00 87.25 188 ASP A N 1
ATOM 1530 C CA . ASP A 1 188 ? -22.560 7.148 35.620 1.00 87.25 188 ASP A CA 1
ATOM 1531 C C . ASP A 1 188 ? -21.518 8.218 35.246 1.00 87.25 188 ASP A C 1
ATOM 1533 O O . ASP A 1 188 ? -21.554 9.351 35.728 1.00 87.25 188 ASP A O 1
ATOM 1537 N N . LYS A 1 189 ? -20.535 7.862 34.412 1.00 86.56 189 LYS A N 1
ATOM 1538 C CA . LYS A 1 189 ? -19.443 8.765 34.013 1.00 86.56 189 LYS A CA 1
ATOM 1539 C C . LYS A 1 189 ? -19.553 9.162 32.543 1.00 86.56 189 LYS A C 1
ATOM 1541 O O . LYS A 1 189 ? -20.006 8.384 31.706 1.00 86.56 189 LYS A O 1
ATOM 1546 N N . ILE A 1 190 ? -19.062 10.357 32.214 1.00 88.75 190 ILE A N 1
ATOM 1547 C CA . ILE A 1 190 ? -18.760 10.716 30.824 1.00 88.75 190 ILE A CA 1
ATOM 1548 C C . ILE A 1 190 ? -17.546 9.890 30.394 1.00 88.75 190 ILE A C 1
ATOM 1550 O O . ILE A 1 190 ? -16.493 9.949 31.028 1.00 88.75 190 ILE A O 1
ATOM 1554 N N . ILE A 1 191 ? -17.704 9.111 29.326 1.00 84.19 191 ILE A N 1
ATOM 1555 C CA . ILE A 1 191 ? -16.657 8.229 28.808 1.00 84.19 191 ILE A CA 1
ATOM 1556 C C . ILE A 1 191 ? -16.012 8.907 27.602 1.00 84.19 191 ILE A C 1
ATOM 1558 O O . ILE A 1 191 ? -16.684 9.182 26.609 1.00 84.19 191 ILE A O 1
ATOM 1562 N N . ILE A 1 192 ? -14.704 9.143 27.680 1.00 88.06 192 ILE A N 1
ATOM 1563 C CA . ILE A 1 192 ? -13.884 9.584 26.549 1.00 88.06 192 ILE A CA 1
ATOM 1564 C C . ILE A 1 192 ? -13.044 8.383 26.115 1.00 88.06 192 ILE A C 1
ATOM 1566 O O . ILE A 1 192 ? -12.224 7.888 26.885 1.00 88.06 192 ILE A O 1
ATOM 1570 N N . GLY A 1 193 ? -13.284 7.892 24.899 1.00 83.44 193 GLY A N 1
ATOM 1571 C CA . GLY A 1 193 ? -12.545 6.775 24.317 1.00 83.44 193 GLY A CA 1
ATOM 1572 C C . GLY A 1 193 ? -11.432 7.263 23.397 1.00 83.44 193 GLY A C 1
ATOM 1573 O O . GLY A 1 193 ? -11.656 8.146 22.571 1.00 83.44 193 GLY A O 1
ATOM 1574 N N . LEU A 1 194 ? -10.251 6.660 23.515 1.00 85.44 194 LEU A N 1
ATOM 1575 C CA . LEU A 1 194 ? -9.146 6.848 22.583 1.00 85.44 194 LEU A CA 1
ATOM 1576 C C . LEU A 1 194 ? -8.744 5.481 22.035 1.00 85.44 194 LEU A C 1
ATOM 1578 O O . LEU A 1 194 ? -8.387 4.584 22.795 1.00 85.44 194 LEU A O 1
ATOM 1582 N N . VAL A 1 195 ? -8.836 5.323 20.717 1.00 80.44 195 VAL A N 1
ATOM 1583 C CA . VAL A 1 195 ? -8.459 4.094 20.015 1.00 80.44 195 VAL A CA 1
ATOM 1584 C C . VAL A 1 195 ? -7.444 4.462 18.949 1.00 80.44 195 VAL A C 1
ATOM 1586 O O . VAL A 1 195 ? -7.732 5.237 18.040 1.00 80.44 195 VAL A O 1
ATOM 1589 N N . GLY A 1 196 ? -6.247 3.909 19.076 1.00 75.19 196 GLY A N 1
ATOM 1590 C CA . GLY A 1 196 ? -5.143 4.124 18.156 1.00 75.19 196 GLY A CA 1
ATOM 1591 C C . GLY A 1 196 ? -3.949 3.275 18.565 1.00 75.19 196 GLY A C 1
ATOM 1592 O O . GLY A 1 196 ? -3.872 2.799 19.698 1.00 75.19 196 GLY A O 1
ATOM 1593 N N . SER A 1 197 ? -3.025 3.065 17.636 1.00 65.88 197 SER A N 1
ATOM 1594 C CA . SER A 1 197 ? -1.723 2.486 17.957 1.00 65.88 197 SER A CA 1
ATOM 1595 C C . SER A 1 197 ? -0.846 3.570 18.582 1.00 65.88 197 SER A C 1
ATOM 1597 O O . SER A 1 197 ? -0.732 4.657 18.021 1.00 65.88 197 SER A O 1
ATOM 1599 N N . ALA A 1 198 ? -0.255 3.286 19.741 1.00 52.78 198 ALA A N 1
ATOM 1600 C CA . ALA A 1 198 ? 0.830 4.093 20.284 1.00 52.78 198 ALA A CA 1
ATOM 1601 C C . ALA A 1 198 ? 2.142 3.571 19.682 1.00 52.78 198 ALA A C 1
ATOM 1603 O O . ALA A 1 198 ? 2.479 2.403 19.891 1.00 52.78 198 ALA A O 1
ATOM 1604 N N . GLU A 1 199 ? 2.815 4.407 18.894 1.00 47.06 199 GLU A N 1
ATOM 1605 C CA . GLU A 1 199 ? 4.187 4.183 18.415 1.00 47.06 199 GLU A CA 1
ATOM 1606 C C . GLU A 1 199 ? 5.195 4.920 19.301 1.00 47.06 199 GLU A C 1
ATOM 1608 O O . GLU A 1 199 ? 4.875 6.050 19.744 1.00 47.06 199 GLU A O 1
#

Radius of gyration: 19.72 Å; chains: 1; bounding box: 52×37×55 Å

Sequence (199 aa):
MSRVFYLGGVSTHLIDLSKELIKDGHKVSIITSGPINEDSLANRKLFDSLLNLGVEYIHINFPKNNNNKFSYLIELVGGAWNCINVLKNRKFDIVHVHTPILSFIPKLAKIPFIRTTHLYDMKLSVLDIKADYEIAISKEIYNEAIKKYKYSNESIKLINNGVSRDYYQPERNHEEVNDLKKIFNIQDKIIIGLVGSAE

Foldseek 3Di:
DEAAQEPDPVLVLVQVVLLVCVVVVDAAEDEYQYHLDPVDPSSVVSRVSSVVSVHHYDHFQQDSDPPDVVVNVVSNVRSLVVLLVVLLVDPDQEAEYEYQLNQQSCVSNVHAYEYEDDDLDDPDDPSRADHQAYEYQDPSSVVVNCVPHVDDPVRYDHDHRDDDVCVVDPPDPVVVVVVVCVVVVNNPHDDDDDDDDDD

pLDDT: mean 86.58, std 10.37, range [47.06, 97.38]

Secondary structure (DSSP, 8-state):
--SSB-SSHHHHHHHHHHHHHHHTT---EEEES-BS-TT-HHHHHHHHHHHHTTPEEEE-------SSHHHHHHHHHHHHHHHHHHHHHTT-S-EEE-SGGGTHHHHHHT--EEEEE--S-----TT----SEEEESSHHHHHHHHHHH---TTSEEE-PPP--HHHHS----HHHHHHHHHHTT-TTS----------

Organism: Acinetobacter lwoffii (NCBI:txid28090)